Protein AF-0000000078365284 (afdb_homodimer)

Solvent-accessible surface area (backbone atoms only — not comparable to full-atom values): 19855 Å² total; per-residue (Å²): 126,60,61,65,52,44,49,55,61,63,49,75,57,48,72,65,50,47,47,49,48,48,49,31,49,44,43,32,51,70,56,26,43,70,64,48,44,48,49,52,36,49,50,49,53,48,47,54,50,46,39,55,47,46,12,53,48,28,39,50,46,22,50,53,50,48,50,49,51,51,54,39,71,77,40,61,48,40,66,67,68,87,66,50,53,67,58,41,48,52,63,38,30,70,84,35,63,58,17,66,74,58,48,44,61,63,52,48,50,48,48,72,74,42,56,67,85,45,48,56,47,67,42,42,40,27,43,48,51,28,66,42,73,54,57,80,43,61,73,39,69,31,57,45,50,50,55,65,47,78,72,90,64,65,52,70,65,52,49,49,46,47,50,48,46,50,49,46,47,54,46,45,55,52,44,56,62,54,57,61,60,61,70,78,106,123,60,60,66,52,44,49,55,60,63,50,74,55,48,73,65,50,46,47,51,49,45,48,31,47,44,44,33,51,69,59,26,42,69,64,47,44,47,48,53,36,49,51,49,54,48,46,54,52,46,39,57,47,47,13,52,48,28,39,50,46,22,49,51,52,48,51,48,50,53,54,38,70,77,40,62,48,40,64,67,66,85,69,50,54,67,58,40,47,51,62,40,31,70,84,36,62,55,17,65,75,59,46,43,61,62,52,49,52,49,47,72,74,42,56,69,86,45,47,55,47,67,42,41,41,27,43,48,52,28,68,42,73,54,57,79,44,61,72,40,70,32,57,46,51,50,53,66,46,78,73,88,66,66,50,69,64,52,48,49,47,47,51,49,46,50,49,46,48,55,46,44,52,51,45,54,62,54,56,62,59,62,70,76,106

Radius of gyration: 35.43 Å; Cα contacts (8 Å, |Δi|>4): 321; chains: 2; bounding box: 51×117×88 Å

Structure (mmCIF, N/CA/C/O backbone):
data_AF-0000000078365284-model_v1
#
loop_
_entity.id
_entity.type
_entity.pdbx_description
1 polymer 'Uncharacterized protein'
#
loop_
_atom_site.group_PDB
_atom_site.id
_atom_site.type_symbol
_atom_site.label_atom_id
_atom_site.label_alt_id
_atom_site.label_comp_id
_atom_site.label_asym_id
_atom_site.label_entity_id
_atom_site.label_seq_id
_atom_site.pdbx_PDB_ins_code
_atom_site.Cartn_x
_atom_site.Cartn_y
_atom_site.Cartn_z
_atom_site.occupancy
_atom_site.B_iso_or_equiv
_atom_site.auth_seq_id
_atom_site.auth_comp_id
_atom_site.auth_asym_id
_atom_site.auth_atom_id
_atom_site.pdbx_PDB_model_num
ATOM 1 N N . MET A 1 1 ? 11.484 55.594 8.445 1 35.5 1 MET A N 1
ATOM 2 C CA . MET A 1 1 ? 10.453 54.812 9.117 1 35.5 1 MET A CA 1
ATOM 3 C C . MET A 1 1 ? 9.062 55.219 8.641 1 35.5 1 MET A C 1
ATOM 5 O O . MET A 1 1 ? 8.086 54.531 8.938 1 35.5 1 MET A O 1
ATOM 9 N N . THR A 1 2 ? 8.945 56.312 8.102 1 47 2 THR A N 1
ATOM 10 C CA . THR A 1 2 ? 7.746 57.031 7.656 1 47 2 THR A CA 1
ATOM 11 C C . THR A 1 2 ? 7.262 56.469 6.32 1 47 2 THR A C 1
ATOM 13 O O . THR A 1 2 ? 6.059 56.344 6.098 1 47 2 THR A O 1
ATOM 16 N N . PRO A 1 3 ? 8.172 56.125 5.484 1 43.66 3 PRO A N 1
ATOM 17 C CA . PRO A 1 3 ? 7.676 55.781 4.152 1 43.66 3 PRO A CA 1
ATOM 18 C C . PRO A 1 3 ? 7.035 54.375 4.109 1 43.66 3 PRO A C 1
ATOM 20 O O . PRO A 1 3 ? 6.07 54.156 3.373 1 43.66 3 PRO A O 1
ATOM 23 N N . VAL A 1 4 ? 7.609 53.406 4.766 1 43.75 4 VAL A N 1
ATOM 24 C CA . VAL A 1 4 ? 6.941 52.094 4.734 1 43.75 4 VAL A CA 1
ATOM 25 C C . VAL A 1 4 ? 5.562 52.219 5.383 1 43.75 4 VAL A C 1
ATOM 27 O O . VAL A 1 4 ? 4.586 51.656 4.883 1 43.75 4 VAL A O 1
ATOM 30 N N . TRP A 1 5 ? 5.379 53 6.461 1 41.44 5 TRP A N 1
ATOM 31 C CA . TRP A 1 5 ? 4.066 53.281 7.039 1 41.44 5 TRP A CA 1
ATOM 32 C C . TRP A 1 5 ? 3.191 54.062 6.047 1 41.44 5 TRP A C 1
ATOM 34 O O . TRP A 1 5 ? 1.985 53.812 5.961 1 41.44 5 TRP A O 1
ATOM 44 N N . ASN A 1 6 ? 3.805 54.906 5.34 1 44.47 6 ASN A N 1
ATOM 45 C CA . ASN A 1 6 ? 3.051 55.625 4.316 1 44.47 6 ASN A CA 1
ATOM 46 C C . ASN A 1 6 ? 2.619 54.688 3.188 1 44.47 6 ASN A C 1
ATOM 48 O O . ASN A 1 6 ? 1.518 54.812 2.652 1 44.47 6 ASN A O 1
ATOM 52 N N . GLU A 1 7 ? 3.418 53.719 2.795 1 46 7 GLU A N 1
ATOM 53 C CA . GLU A 1 7 ? 3.029 52.781 1.743 1 46 7 GLU A CA 1
ATOM 54 C C . GLU A 1 7 ? 1.973 51.812 2.24 1 46 7 GLU A C 1
ATOM 56 O O . GLU A 1 7 ? 1.027 51.469 1.517 1 46 7 GLU A O 1
ATOM 61 N N . ILE A 1 8 ? 2.119 51.219 3.447 1 44.47 8 ILE A N 1
ATOM 62 C CA . ILE A 1 8 ? 1.051 50.438 4.047 1 44.47 8 ILE A CA 1
ATOM 63 C C . ILE A 1 8 ? -0.177 51.312 4.277 1 44.47 8 ILE A C 1
ATOM 65 O O . ILE A 1 8 ? -1.307 50.875 4.02 1 44.47 8 ILE A O 1
ATOM 69 N N . ALA A 1 9 ? 0.042 52.438 4.824 1 43.53 9 ALA A N 1
ATOM 70 C CA . ALA A 1 9 ? -1.041 53.406 4.957 1 43.53 9 ALA A CA 1
ATOM 71 C C . ALA A 1 9 ? -1.613 53.781 3.594 1 43.53 9 ALA A C 1
ATOM 73 O O . ALA A 1 9 ? -2.809 54.062 3.471 1 43.53 9 ALA A O 1
ATOM 74 N N . ARG A 1 10 ? -0.806 53.969 2.637 1 44.53 10 ARG A N 1
ATOM 75 C CA . ARG A 1 10 ? -1.346 54.281 1.322 1 44.53 10 ARG A CA 1
ATOM 76 C C . ARG A 1 10 ? -2.145 53.125 0.751 1 44.53 10 ARG A C 1
ATOM 78 O O . ARG A 1 10 ? -3.043 53.312 -0.069 1 44.53 10 ARG A O 1
ATOM 85 N N . HIS A 1 11 ? -1.594 51.875 0.807 1 46.56 11 HIS A N 1
ATOM 86 C CA . HIS A 1 11 ? -2.486 50.812 0.419 1 46.56 11 HIS A CA 1
ATOM 87 C C . HIS A 1 11 ? -3.582 50.594 1.459 1 46.56 11 HIS A C 1
ATOM 89 O O . HIS A 1 11 ? -3.312 50.594 2.662 1 46.56 11 HIS A O 1
ATOM 95 N N . ALA A 1 12 ? -4.715 51.312 1.383 1 43.56 12 ALA A N 1
ATOM 96 C CA . ALA A 1 12 ? -5.992 51.312 2.094 1 43.56 12 ALA A CA 1
ATOM 97 C C . ALA A 1 12 ? -6.262 49.938 2.73 1 43.56 12 ALA A C 1
ATOM 99 O O . ALA A 1 12 ? -6.984 49.125 2.164 1 43.56 12 ALA A O 1
ATOM 100 N N . LEU A 1 13 ? -5.301 49.375 3.363 1 46.53 13 LEU A N 1
ATOM 101 C CA . LEU A 1 13 ? -5.77 48.156 4.023 1 46.53 13 LEU A CA 1
ATOM 102 C C . LEU A 1 13 ? -6.844 48.5 5.055 1 46.53 13 LEU A C 1
ATOM 104 O O . LEU A 1 13 ? -6.754 49.5 5.758 1 46.53 13 LEU A O 1
ATOM 108 N N . THR A 1 14 ? -8 48 4.91 1 50.84 14 THR A N 1
ATOM 109 C CA . THR A 1 14 ? -9.055 48.156 5.914 1 50.84 14 THR A CA 1
ATOM 110 C C . THR A 1 14 ? -8.562 47.688 7.281 1 50.84 14 THR A C 1
ATOM 112 O O . THR A 1 14 ? -7.539 47 7.383 1 50.84 14 THR A O 1
ATOM 115 N N . LEU A 1 15 ? -9.016 48.25 8.336 1 47.09 15 LEU A N 1
ATOM 116 C CA . LEU A 1 15 ? -8.719 47.844 9.711 1 47.09 15 LEU A CA 1
ATOM 117 C C . LEU A 1 15 ? -8.617 46.344 9.844 1 47.09 15 LEU A C 1
ATOM 119 O O . LEU A 1 15 ? -7.742 45.844 10.547 1 47.09 15 LEU A O 1
ATOM 123 N N . GLN A 1 16 ? -9.5 45.719 9.086 1 51.78 16 GLN A N 1
ATOM 124 C CA . GLN A 1 16 ? -9.523 44.281 9.133 1 51.78 16 GLN A CA 1
ATOM 125 C C . GLN A 1 16 ? -8.281 43.688 8.477 1 51.78 16 GLN A C 1
ATOM 127 O O . GLN A 1 16 ? -7.691 42.719 8.984 1 51.78 16 GLN A O 1
ATOM 132 N N . GLN A 1 17 ? -7.914 44.312 7.438 1 53.19 17 GLN A N 1
ATOM 133 C CA . GLN A 1 17 ? -6.73 43.812 6.738 1 53.19 17 GLN A CA 1
ATOM 134 C C . GLN A 1 17 ? -5.465 44.094 7.543 1 53.19 17 GLN A C 1
ATOM 136 O O . GLN A 1 17 ? -4.559 43.25 7.586 1 53.19 17 GLN A O 1
ATOM 141 N N . SER A 1 18 ? -5.453 45.219 8.102 1 49.47 18 SER A N 1
ATOM 142 C CA . SER A 1 18 ? -4.32 45.562 8.961 1 49.47 18 SER A CA 1
ATOM 143 C C . SER A 1 18 ? -4.234 44.625 10.164 1 49.47 18 SER A C 1
ATOM 145 O O . SER A 1 18 ? -3.145 44.188 10.547 1 49.47 18 SER A O 1
ATOM 147 N N . ARG A 1 19 ? -5.395 44.344 10.742 1 48.22 19 ARG A N 1
ATOM 148 C CA . ARG A 1 19 ? -5.422 43.375 11.852 1 48.22 19 ARG A CA 1
ATOM 149 C C . ARG A 1 19 ? -4.945 42 11.414 1 48.22 19 ARG A C 1
ATOM 151 O O . ARG A 1 19 ? -4.195 41.344 12.133 1 48.22 19 ARG A O 1
ATOM 158 N N . ASN A 1 20 ? -5.414 41.625 10.352 1 53.88 20 ASN A N 1
ATOM 159 C CA . ASN A 1 20 ? -4.965 40.375 9.812 1 53.88 20 ASN A CA 1
ATOM 160 C C . ASN A 1 20 ? -3.465 40.375 9.531 1 53.88 20 ASN A C 1
ATOM 162 O O . ASN A 1 20 ? -2.773 39.375 9.789 1 53.88 20 ASN A O 1
ATOM 166 N N . LEU A 1 21 ? -3.006 41.406 8.961 1 51.88 21 LEU A N 1
ATOM 167 C CA . LEU A 1 21 ? -1.573 41.531 8.719 1 51.88 21 LEU A CA 1
ATOM 168 C C . LEU A 1 21 ? -0.797 41.562 10.031 1 51.88 21 LEU A C 1
ATOM 170 O O . LEU A 1 21 ? 0.233 40.875 10.148 1 51.88 21 LEU A O 1
ATOM 174 N N . LEU A 1 22 ? -1.354 42.312 10.992 1 51.59 22 LEU A N 1
ATOM 175 C CA . LEU A 1 22 ? -0.688 42.344 12.289 1 51.59 22 LEU A CA 1
ATOM 176 C C . LEU A 1 22 ? -0.736 40.969 12.953 1 51.59 22 LEU A C 1
ATOM 178 O O . LEU A 1 22 ? 0.249 40.531 13.547 1 51.59 22 LEU A O 1
ATOM 182 N N . GLU A 1 23 ? -1.866 40.375 12.906 1 49.62 23 GLU A N 1
ATOM 183 C CA . GLU A 1 23 ? -1.989 39.031 13.445 1 49.62 23 GLU A CA 1
ATOM 184 C C . GLU A 1 23 ? -1.024 38.062 12.75 1 49.62 23 GLU A C 1
ATOM 186 O O . GLU A 1 23 ? -0.392 37.25 13.406 1 49.62 23 GLU A O 1
ATOM 191 N N . GLN A 1 24 ? -0.898 38.25 11.484 1 53.22 24 GLN A N 1
ATOM 192 C CA . GLN A 1 24 ? 0.054 37.406 10.758 1 53.22 24 GLN A CA 1
ATOM 193 C C . GLN A 1 24 ? 1.489 37.719 11.156 1 53.22 24 GLN A C 1
ATOM 195 O O . GLN A 1 24 ? 2.322 36.844 11.289 1 53.22 24 GLN A O 1
ATOM 200 N N . LEU A 1 25 ? 1.716 38.969 11.273 1 50 25 LEU A N 1
ATOM 201 C CA . LEU A 1 25 ? 3.029 39.406 11.734 1 50 25 LEU A CA 1
ATOM 202 C C . LEU A 1 25 ? 3.301 38.906 13.156 1 50 25 LEU A C 1
ATOM 204 O O . LEU A 1 25 ? 4.41 38.469 13.461 1 50 25 LEU A O 1
ATOM 208 N N . PHE A 1 26 ? 2.295 39.094 14.102 1 46.5 26 PHE A N 1
ATOM 209 C CA . PHE A 1 26 ? 2.412 38.594 15.469 1 46.5 26 PHE A CA 1
ATOM 210 C C . PHE A 1 26 ? 2.605 37.094 15.484 1 46.5 26 PHE A C 1
ATOM 212 O O . PHE A 1 26 ? 3.432 36.562 16.234 1 46.5 26 PHE A O 1
ATOM 219 N N . PHE A 1 27 ? 1.771 36.469 14.852 1 47.53 27 PHE A N 1
ATOM 220 C CA . PHE A 1 27 ? 1.889 35.031 14.82 1 47.53 27 PHE A CA 1
ATOM 221 C C . PHE A 1 27 ? 3.215 34.594 14.195 1 47.53 27 PHE A C 1
ATOM 223 O O . PHE A 1 27 ? 3.855 33.656 14.664 1 47.53 27 PHE A O 1
ATOM 230 N N . ALA A 1 28 ? 3.562 35.312 13.156 1 49.38 28 ALA A N 1
ATOM 231 C CA . ALA A 1 28 ? 4.891 35.062 12.609 1 49.38 28 ALA A CA 1
ATOM 232 C C . ALA A 1 28 ? 5.977 35.375 13.625 1 49.38 28 ALA A C 1
ATOM 234 O O . ALA A 1 28 ? 6.988 34.656 13.711 1 49.38 28 ALA A O 1
ATOM 235 N N . GLY A 1 29 ? 5.824 36.469 14.297 1 47.66 29 GLY A N 1
ATOM 236 C CA . GLY A 1 29 ? 6.762 36.844 15.336 1 47.66 29 GLY A CA 1
ATOM 237 C C . GLY A 1 29 ? 6.699 35.969 16.562 1 47.66 29 GLY A C 1
ATO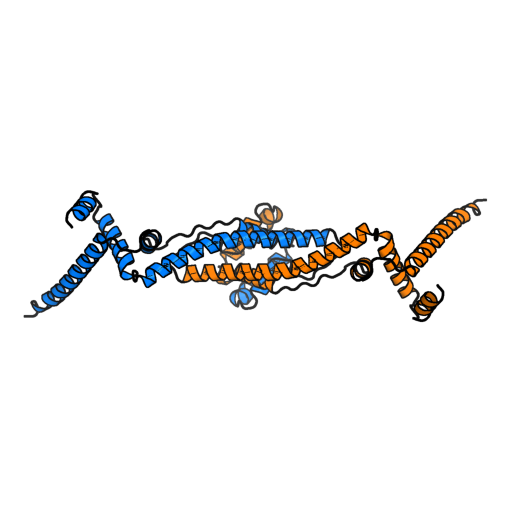M 238 O O . GLY A 1 29 ? 7.734 35.625 17.141 1 47.66 29 GLY A O 1
ATOM 239 N N . ALA A 1 30 ? 5.512 35.906 17.25 1 45.59 30 ALA A N 1
ATOM 240 C CA . ALA A 1 30 ? 5.379 35.125 18.484 1 45.59 30 ALA A CA 1
ATOM 241 C C . ALA A 1 30 ? 5.781 33.688 18.266 1 45.59 30 ALA A C 1
ATOM 243 O O . ALA A 1 30 ? 6.445 33.062 19.109 1 45.59 30 ALA A O 1
ATOM 244 N N . TYR A 1 31 ? 5.129 32.938 17.375 1 49.31 31 TYR A N 1
ATOM 245 C CA . TYR A 1 31 ? 5.582 31.594 17.047 1 49.31 31 TYR A CA 1
ATOM 246 C C . TYR A 1 31 ? 6.965 31.625 16.422 1 49.31 31 TYR A C 1
ATOM 248 O O . TYR A 1 31 ? 7.531 30.578 16.094 1 49.31 31 TYR A O 1
ATOM 256 N N . GLY A 1 32 ? 7.367 32.812 16.188 1 52.72 32 GLY A N 1
ATOM 257 C CA . GLY A 1 32 ? 8.461 33.312 15.367 1 52.72 32 GLY A CA 1
ATOM 258 C C . GLY A 1 32 ? 9.828 33 15.953 1 52.72 32 GLY A C 1
ATOM 259 O O . GLY A 1 32 ? 10.797 33.719 15.656 1 52.72 32 GLY A O 1
ATOM 260 N N . THR A 1 33 ? 9.719 32.25 17.172 1 59.47 33 THR A N 1
ATOM 261 C CA . THR A 1 33 ? 11.164 32.094 17.281 1 59.47 33 THR A CA 1
ATOM 262 C C . THR A 1 33 ? 11.75 31.484 16.016 1 59.47 33 THR A C 1
ATOM 264 O O . THR A 1 33 ? 11.031 30.844 15.242 1 59.47 33 THR A O 1
ATOM 267 N N . GLN A 1 34 ? 12.773 32.156 15.719 1 65.25 34 GLN A N 1
ATOM 268 C CA . GLN A 1 34 ? 13.516 31.688 14.547 1 65.25 34 GLN A CA 1
ATOM 269 C C . GLN A 1 34 ? 13.523 30.172 14.469 1 65.25 34 GLN A C 1
ATOM 271 O O . GLN A 1 34 ? 13.414 29.594 13.383 1 65.25 34 GLN A O 1
ATOM 276 N N . VAL A 1 35 ? 13.43 29.656 15.688 1 68.75 35 VAL A N 1
ATOM 277 C CA . VAL A 1 35 ? 13.523 28.203 15.742 1 68.75 35 VAL A CA 1
ATOM 278 C C . VAL A 1 35 ? 12.203 27.594 15.305 1 68.75 35 VAL A C 1
ATOM 280 O O . VAL A 1 35 ? 12.18 26.641 14.516 1 68.75 35 VAL A O 1
ATOM 283 N N . GLU A 1 36 ? 11.109 28.156 15.766 1 73.56 36 GLU A N 1
ATOM 284 C CA . GLU A 1 36 ? 9.797 27.609 15.43 1 73.56 36 GLU A CA 1
ATOM 285 C C . GLU A 1 36 ? 9.453 27.859 13.961 1 73.56 36 GLU A C 1
ATOM 287 O O . GLU A 1 36 ? 8.859 27 13.312 1 73.56 36 GLU A O 1
ATOM 292 N N . ASN A 1 37 ? 9.82 29 13.516 1 74.06 37 ASN A N 1
ATOM 293 C CA . ASN A 1 37 ? 9.594 29.312 12.109 1 74.06 37 ASN A CA 1
ATOM 294 C C . ASN A 1 37 ? 10.359 28.359 11.195 1 74.06 37 ASN A C 1
ATOM 296 O O . ASN A 1 37 ? 9.82 27.906 10.188 1 74.06 37 ASN A O 1
ATOM 300 N N . LYS A 1 38 ? 11.531 28.172 11.586 1 78.06 38 LYS A N 1
ATOM 301 C CA . LYS A 1 38 ? 12.344 27.25 10.797 1 78.06 38 LYS A CA 1
ATOM 302 C C . LYS A 1 38 ? 11.742 25.844 10.805 1 78.06 38 LYS A C 1
ATOM 304 O O . LYS A 1 38 ? 11.711 25.172 9.773 1 78.06 38 LYS A O 1
ATOM 309 N N . ARG A 1 39 ? 11.258 25.406 11.938 1 82.12 39 ARG A N 1
ATOM 310 C CA 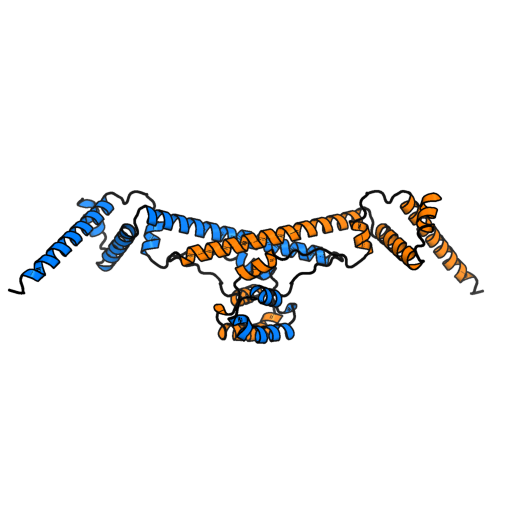. ARG A 1 39 ? 10.656 24.078 12.055 1 82.12 39 ARG A CA 1
ATOM 311 C C . ARG A 1 39 ? 9.422 23.969 11.172 1 82.12 39 ARG A C 1
ATOM 313 O O . ARG A 1 39 ? 9.219 22.953 10.5 1 82.12 39 ARG A O 1
ATOM 320 N N . LEU A 1 40 ? 8.656 24.984 11.25 1 80.62 40 LEU A N 1
ATOM 321 C CA . LEU A 1 40 ? 7.434 25 10.453 1 80.62 40 LEU A CA 1
ATOM 322 C C . LEU A 1 40 ? 7.758 24.938 8.961 1 80.62 40 LEU A C 1
ATOM 324 O O . LEU A 1 40 ? 7.117 24.203 8.211 1 80.62 40 LEU A O 1
ATOM 328 N N . LYS A 1 41 ? 8.695 25.641 8.547 1 80.69 41 LYS A N 1
ATOM 329 C CA . LYS A 1 41 ? 9.109 25.641 7.152 1 80.69 41 LYS A CA 1
ATOM 330 C C . LYS A 1 41 ? 9.695 24.297 6.75 1 80.69 41 LYS A C 1
ATOM 332 O O . LYS A 1 41 ? 9.406 23.781 5.66 1 80.69 41 LYS A O 1
ATOM 337 N N . ASP A 1 42 ? 10.453 23.781 7.625 1 85.44 42 ASP A N 1
ATOM 338 C CA . ASP A 1 42 ? 11.047 22.469 7.371 1 85.44 42 ASP A CA 1
ATOM 339 C C . ASP A 1 42 ? 9.969 21.391 7.258 1 85.44 42 ASP A C 1
ATOM 341 O O . ASP A 1 42 ? 10.039 20.516 6.387 1 85.44 42 ASP A O 1
ATOM 345 N N . ASP A 1 43 ? 9.07 21.438 8.141 1 87.62 43 ASP A N 1
ATOM 346 C CA . ASP A 1 43 ? 7.977 20.469 8.133 1 87.62 43 ASP A CA 1
ATOM 347 C C . ASP A 1 43 ? 7.156 20.578 6.848 1 87.62 43 ASP A C 1
ATOM 349 O O . ASP A 1 43 ? 6.734 19.562 6.285 1 87.62 43 ASP A O 1
ATOM 353 N N . TYR A 1 44 ? 6.973 21.719 6.48 1 84.25 44 TYR A N 1
ATOM 354 C CA . TYR A 1 44 ? 6.215 21.906 5.246 1 84.25 44 TYR A CA 1
ATOM 355 C C . TYR A 1 44 ? 6.98 21.344 4.051 1 84.25 44 TYR A C 1
ATOM 357 O O . TYR A 1 44 ? 6.398 20.688 3.18 1 84.25 44 TYR A O 1
ATOM 365 N N . ALA A 1 45 ? 8.172 21.719 4.008 1 82.5 45 ALA A N 1
ATOM 366 C CA . ALA A 1 45 ? 9.008 21.188 2.936 1 82.5 45 ALA A CA 1
ATOM 367 C C . ALA A 1 45 ? 9.016 19.656 2.947 1 82.5 45 ALA A C 1
ATOM 369 O O . ALA A 1 45 ? 8.914 19.016 1.894 1 82.5 45 ALA A O 1
ATOM 370 N N . LYS A 1 46 ? 9.133 19.125 4.078 1 88.88 46 LYS A N 1
ATOM 371 C CA . LYS A 1 46 ? 9.141 17.672 4.227 1 88.88 46 LYS A CA 1
ATOM 372 C C . LYS A 1 46 ? 7.801 17.078 3.795 1 88.88 46 LYS A C 1
ATOM 374 O O . LYS A 1 46 ? 7.766 16.016 3.154 1 88.88 46 LYS A O 1
ATOM 379 N N . LEU A 1 47 ? 6.777 17.703 4.164 1 88.25 47 LEU A N 1
ATOM 380 C CA . LEU A 1 47 ? 5.445 17.25 3.783 1 88.25 47 LEU A CA 1
ATOM 381 C C . LEU A 1 47 ? 5.297 17.203 2.266 1 88.25 47 LEU A C 1
ATOM 383 O O . LEU A 1 47 ? 4.758 16.25 1.72 1 88.25 47 LEU A O 1
ATOM 387 N N . SER A 1 48 ? 5.773 18.203 1.688 1 83.31 48 SER A N 1
ATOM 388 C CA . SER A 1 48 ? 5.73 18.25 0.231 1 83.31 48 SER A CA 1
ATOM 389 C C . SER A 1 48 ? 6.535 17.109 -0.386 1 83.31 48 SER A C 1
ATOM 391 O O . SER A 1 48 ? 6.066 16.453 -1.314 1 83.31 48 SER A O 1
ATOM 393 N N . HIS A 1 49 ? 7.641 16.922 0.114 1 86.69 49 HIS A N 1
ATOM 394 C CA . HIS A 1 49 ? 8.508 15.852 -0.361 1 86.69 49 HIS A CA 1
ATOM 395 C C . HIS A 1 49 ? 7.863 14.492 -0.13 1 86.69 49 HIS A C 1
ATOM 397 O O . HIS A 1 49 ? 7.918 13.617 -1.003 1 86.69 49 HIS A O 1
ATOM 403 N N . LEU A 1 50 ? 7.293 14.289 0.96 1 90.38 50 LEU A N 1
ATOM 404 C CA . LEU A 1 50 ? 6.641 13.031 1.291 1 90.38 50 LEU A CA 1
ATOM 405 C C . LEU A 1 50 ? 5.477 12.758 0.346 1 90.38 50 LEU A C 1
ATOM 407 O O . LEU A 1 50 ? 5.297 11.625 -0.118 1 90.38 50 LEU A O 1
ATOM 411 N N . ASN A 1 51 ? 4.766 13.766 0.105 1 86.25 51 ASN A N 1
ATOM 412 C CA . ASN A 1 51 ? 3.615 13.57 -0.772 1 86.25 51 ASN A CA 1
ATOM 413 C C . ASN A 1 51 ? 4.039 13.078 -2.152 1 86.25 51 ASN A C 1
ATOM 415 O O . ASN A 1 51 ? 3.445 12.141 -2.691 1 86.25 51 ASN A O 1
ATOM 419 N N . ALA A 1 52 ? 5.031 13.68 -2.635 1 85.88 52 ALA A N 1
ATOM 420 C CA . ALA A 1 52 ? 5.555 13.227 -3.922 1 85.88 52 ALA A CA 1
ATOM 421 C C . ALA A 1 52 ? 6.156 11.828 -3.816 1 85.88 52 ALA A C 1
ATOM 423 O O . ALA A 1 52 ? 5.961 10.992 -4.703 1 85.88 52 ALA A O 1
ATOM 424 N N . GLY A 1 53 ? 6.82 11.617 -2.838 1 91.88 53 GLY A N 1
ATOM 425 C CA . GLY A 1 53 ? 7.453 10.328 -2.617 1 91.88 53 GLY A CA 1
ATOM 426 C C . GLY A 1 53 ? 6.453 9.203 -2.402 1 91.88 53 GLY A C 1
ATOM 427 O O . GLY A 1 53 ? 6.656 8.086 -2.881 1 91.88 53 GLY A O 1
ATOM 428 N N . ILE A 1 54 ? 5.465 9.477 -1.703 1 94 54 ILE A N 1
ATOM 429 C CA . ILE A 1 54 ? 4.434 8.484 -1.414 1 94 54 ILE A CA 1
ATOM 430 C C . ILE A 1 54 ? 3.76 8.047 -2.713 1 94 54 ILE A C 1
ATOM 432 O O . ILE A 1 54 ? 3.574 6.852 -2.951 1 94 54 ILE A O 1
ATOM 436 N N . ALA A 1 55 ? 3.396 9.016 -3.492 1 91.94 55 ALA A N 1
ATOM 437 C CA . ALA A 1 55 ? 2.773 8.688 -4.773 1 91.94 55 ALA A CA 1
ATOM 438 C C . ALA A 1 55 ? 3.678 7.781 -5.605 1 91.94 55 ALA A C 1
ATOM 440 O O . ALA A 1 55 ? 3.227 6.77 -6.145 1 91.94 55 ALA A O 1
ATOM 441 N N . THR A 1 56 ? 4.879 8.125 -5.648 1 93.56 56 THR A N 1
ATOM 442 C CA . THR A 1 56 ? 5.855 7.375 -6.43 1 93.56 56 THR A CA 1
ATOM 443 C C . THR A 1 56 ? 6.027 5.965 -5.863 1 93.56 56 THR A C 1
ATOM 445 O O . THR A 1 56 ? 6.027 4.988 -6.613 1 93.56 56 THR A O 1
ATOM 448 N N . LYS A 1 57 ? 6.16 5.879 -4.578 1 95.81 57 LYS A N 1
ATOM 449 C CA . LYS A 1 57 ? 6.363 4.59 -3.928 1 95.81 57 LYS A CA 1
ATOM 450 C C . LYS A 1 57 ? 5.133 3.699 -4.07 1 95.81 57 LYS A C 1
ATOM 452 O O . LYS A 1 57 ? 5.254 2.482 -4.23 1 95.81 57 LYS A O 1
ATOM 457 N N . ALA A 1 58 ? 4.035 4.277 -3.951 1 96.38 58 ALA A N 1
ATOM 458 C CA . ALA A 1 58 ? 2.795 3.529 -4.129 1 96.38 58 ALA A CA 1
ATOM 459 C C . ALA A 1 58 ? 2.697 2.959 -5.539 1 96.38 58 ALA A C 1
ATOM 461 O O . ALA A 1 58 ? 2.312 1.801 -5.723 1 96.38 58 ALA A O 1
ATOM 462 N N . ALA A 1 59 ? 3.029 3.746 -6.488 1 95.38 59 ALA A N 1
ATOM 463 C CA . ALA A 1 59 ? 3.01 3.287 -7.875 1 95.38 59 ALA A CA 1
ATOM 464 C C . ALA A 1 59 ? 3.984 2.133 -8.086 1 95.38 59 ALA A C 1
ATOM 466 O O . ALA A 1 59 ? 3.664 1.16 -8.773 1 95.38 59 ALA A O 1
ATOM 467 N N . GLU A 1 60 ? 5.09 2.305 -7.535 1 96.69 60 GLU A N 1
ATOM 468 C CA . GLU A 1 60 ? 6.105 1.261 -7.648 1 96.69 60 GLU A CA 1
ATOM 469 C C . GLU A 1 60 ? 5.625 -0.044 -7.02 1 96.69 60 GLU A C 1
ATOM 471 O O . GLU A 1 60 ? 5.785 -1.117 -7.605 1 96.69 60 GLU A O 1
ATOM 476 N N . LEU A 1 61 ? 5.125 0.045 -5.867 1 97.06 61 LEU A N 1
ATOM 477 C CA . LEU A 1 61 ? 4.629 -1.146 -5.184 1 97.06 61 LEU A CA 1
ATOM 478 C C . LEU A 1 61 ? 3.506 -1.799 -5.98 1 97.06 61 LEU A C 1
ATOM 480 O O . LEU A 1 61 ? 3.463 -3.025 -6.113 1 97.06 61 LEU A O 1
ATOM 484 N N . ALA A 1 62 ? 2.611 -1 -6.492 1 96.38 62 ALA A N 1
ATOM 485 C CA . ALA A 1 62 ? 1.523 -1.522 -7.312 1 96.38 62 ALA A CA 1
ATOM 486 C C . ALA A 1 62 ? 2.064 -2.283 -8.523 1 96.38 62 ALA A C 1
ATOM 488 O O . ALA A 1 62 ? 1.562 -3.357 -8.859 1 96.38 62 ALA A O 1
ATOM 489 N N . ARG A 1 63 ? 3.033 -1.751 -9.125 1 96.19 63 ARG A N 1
ATOM 490 C CA . ARG A 1 63 ? 3.645 -2.393 -10.289 1 96.19 63 ARG A CA 1
ATOM 491 C C . ARG A 1 63 ? 4.285 -3.721 -9.906 1 96.19 63 ARG A C 1
ATOM 493 O O . ARG A 1 63 ? 4.172 -4.707 -10.641 1 96.19 63 ARG A O 1
ATOM 500 N N . MET A 1 64 ? 4.945 -3.729 -8.805 1 95.69 64 MET A N 1
ATOM 501 C CA . MET A 1 64 ? 5.586 -4.953 -8.336 1 95.69 64 MET A CA 1
ATOM 502 C C . MET A 1 64 ? 4.555 -6.039 -8.062 1 95.69 64 MET A C 1
ATOM 504 O O . MET A 1 64 ? 4.758 -7.199 -8.414 1 95.69 64 MET A O 1
ATOM 508 N N . LEU A 1 65 ? 3.521 -5.672 -7.457 1 94.44 65 LEU A N 1
ATOM 509 C CA . LEU A 1 65 ? 2.447 -6.617 -7.18 1 94.44 65 LEU A CA 1
ATOM 510 C C . LEU A 1 65 ? 1.844 -7.152 -8.469 1 94.44 65 LEU A C 1
ATOM 512 O O . LEU A 1 65 ? 1.532 -8.344 -8.57 1 94.44 65 LEU A O 1
ATOM 516 N N . THR A 1 66 ? 1.679 -6.281 -9.414 1 93.94 66 THR A N 1
ATOM 517 C CA . THR A 1 66 ? 1.146 -6.68 -10.711 1 93.94 66 THR A CA 1
ATOM 518 C C . THR A 1 66 ? 2.09 -7.656 -11.406 1 93.94 66 THR A C 1
ATOM 520 O O . THR A 1 66 ? 1.647 -8.656 -11.969 1 93.94 66 THR A O 1
ATOM 523 N N . GLU A 1 67 ? 3.297 -7.324 -11.375 1 94.19 67 GLU A N 1
ATOM 524 C CA . GLU A 1 67 ? 4.297 -8.203 -11.969 1 94.19 67 GLU A CA 1
ATOM 525 C C . GLU A 1 67 ? 4.281 -9.586 -11.312 1 94.19 67 GLU A C 1
ATOM 527 O O . GLU A 1 67 ? 4.375 -10.602 -12 1 94.19 67 GLU A O 1
ATOM 532 N N . ARG A 1 68 ? 4.184 -9.578 -10.055 1 91.81 68 ARG A N 1
ATOM 533 C CA . ARG A 1 68 ? 4.098 -10.852 -9.344 1 91.81 68 ARG A CA 1
ATOM 534 C C . ARG A 1 68 ? 2.896 -11.664 -9.805 1 91.81 68 ARG A C 1
ATOM 536 O O . ARG A 1 68 ? 3.01 -12.867 -10.047 1 91.81 68 ARG A O 1
ATOM 543 N N . GLU A 1 69 ? 1.818 -11 -9.867 1 89.62 69 GLU A N 1
ATOM 544 C CA . GLU A 1 69 ? 0.607 -11.68 -10.32 1 89.62 69 GLU A CA 1
ATOM 545 C C . GLU A 1 69 ? 0.78 -12.234 -11.734 1 89.62 69 GLU A C 1
ATOM 547 O O . GLU A 1 69 ? 0.312 -13.336 -12.031 1 89.62 69 GLU A O 1
ATOM 552 N N . ASP A 1 70 ? 1.404 -11.5 -12.586 1 91.12 70 ASP A N 1
ATOM 553 C CA . ASP A 1 70 ? 1.65 -11.93 -13.953 1 91.12 70 ASP A CA 1
ATOM 554 C C . ASP A 1 70 ? 2.498 -13.203 -13.984 1 91.12 70 ASP A C 1
ATOM 556 O O . ASP A 1 70 ? 2.211 -14.125 -14.75 1 91.12 70 ASP A O 1
ATOM 560 N N . ILE A 1 71 ? 3.51 -13.242 -13.188 1 89.25 71 ILE A N 1
ATOM 561 C CA . ILE A 1 71 ? 4.395 -14.398 -13.109 1 89.25 71 ILE A CA 1
ATOM 562 C C . ILE A 1 71 ? 3.621 -15.609 -12.594 1 89.25 71 ILE A C 1
ATOM 564 O O . ILE A 1 71 ? 3.777 -16.719 -13.109 1 89.25 71 ILE A O 1
ATOM 568 N N . LEU A 1 72 ? 2.789 -15.383 -11.641 1 86.19 72 LEU A N 1
ATOM 569 C CA . LEU A 1 72 ? 1.995 -16.469 -11.078 1 86.19 72 LEU A CA 1
ATOM 570 C C . LEU A 1 72 ? 0.988 -17 -12.094 1 86.19 72 LEU A C 1
ATOM 572 O O . LEU A 1 72 ? 0.734 -18.203 -12.156 1 86.19 72 LEU A O 1
ATOM 576 N N . ASN A 1 73 ? 0.466 -16.109 -12.859 1 85.75 73 ASN A N 1
ATOM 577 C CA . ASN A 1 73 ? -0.563 -16.484 -13.828 1 85.75 73 ASN A CA 1
ATOM 578 C C . ASN A 1 73 ? 0.024 -17.25 -15.008 1 85.75 73 ASN A C 1
ATOM 580 O O . ASN A 1 73 ? -0.663 -18.062 -15.633 1 85.75 73 ASN A O 1
ATOM 584 N N . ARG A 1 74 ? 1.271 -16.984 -15.266 1 84.94 74 ARG A N 1
ATOM 585 C CA . ARG A 1 74 ? 1.833 -17.625 -16.453 1 84.94 74 ARG A CA 1
ATOM 586 C C . ARG A 1 74 ? 2.588 -18.891 -16.078 1 84.94 74 ARG A C 1
ATOM 588 O O . ARG A 1 74 ? 3.104 -19.594 -16.969 1 84.94 74 ARG A O 1
ATOM 595 N N . ASN A 1 75 ? 2.684 -19.109 -14.82 1 79.31 75 ASN A N 1
ATOM 596 C CA . ASN A 1 75 ? 3.352 -20.312 -14.336 1 79.31 75 ASN A CA 1
ATOM 597 C C . ASN A 1 75 ? 2.475 -21.078 -13.352 1 79.31 75 ASN A C 1
ATOM 599 O O . ASN A 1 75 ? 1.405 -20.609 -12.961 1 79.31 75 ASN A O 1
ATOM 603 N N . ALA A 1 76 ? 2.918 -22.281 -13.117 1 78.38 76 ALA A N 1
ATOM 604 C CA . ALA A 1 76 ? 2.217 -23.094 -12.133 1 78.38 76 ALA A CA 1
ATOM 605 C C . ALA A 1 76 ? 2.854 -22.938 -10.75 1 78.38 76 ALA A C 1
ATOM 607 O O . ALA A 1 76 ? 3.113 -23.938 -10.07 1 78.38 76 ALA A O 1
ATOM 608 N N . PHE A 1 77 ? 3.172 -21.641 -10.398 1 79.12 77 PHE A N 1
ATOM 609 C CA . PHE A 1 77 ? 3.68 -21.312 -9.07 1 79.12 77 PHE A CA 1
ATOM 610 C C . PHE A 1 77 ? 2.537 -20.984 -8.117 1 79.12 77 PHE A C 1
ATOM 612 O O . PHE A 1 77 ? 1.437 -20.641 -8.555 1 79.12 77 PHE A O 1
ATOM 619 N N . CYS A 1 78 ? 2.781 -21.281 -6.883 1 76.44 78 CYS A N 1
ATOM 620 C CA . CYS A 1 78 ? 1.829 -20.828 -5.871 1 76.44 78 CYS A CA 1
ATOM 621 C C . CYS A 1 78 ? 2.535 -20.078 -4.75 1 76.44 78 CYS A C 1
ATOM 623 O O . CYS A 1 78 ? 3.709 -20.328 -4.469 1 76.44 78 CYS A O 1
ATOM 625 N N . ILE A 1 79 ? 1.818 -19.047 -4.367 1 79.62 79 ILE A N 1
ATOM 626 C CA . ILE A 1 79 ? 2.305 -18.297 -3.215 1 79.62 79 ILE A CA 1
ATOM 627 C C . ILE A 1 79 ? 1.206 -18.203 -2.158 1 79.62 79 ILE A C 1
ATOM 629 O O . ILE A 1 79 ? 0.04 -17.969 -2.482 1 79.62 79 ILE A O 1
ATOM 633 N N . GLU A 1 80 ? 1.587 -18.594 -1.017 1 78.56 80 GLU A N 1
ATOM 634 C CA . GLU A 1 80 ? 0.654 -18.391 0.088 1 78.56 80 GLU A CA 1
ATOM 635 C C . GLU A 1 80 ? 0.733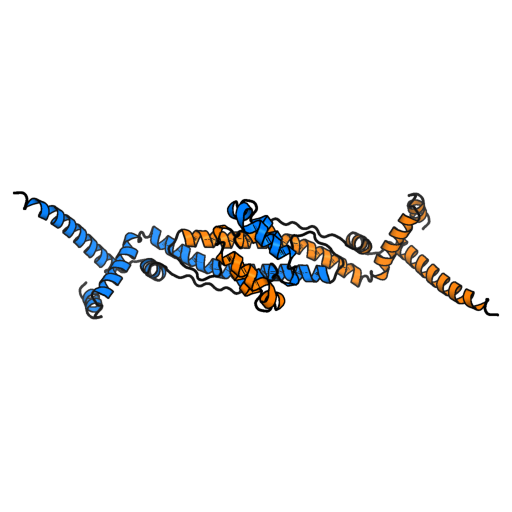 -16.969 0.625 1 78.56 80 GLU A C 1
ATOM 637 O O . GLU A 1 80 ? 1.768 -16.547 1.153 1 78.56 80 GLU A O 1
ATOM 642 N N . ARG A 1 81 ? -0.297 -16.281 0.331 1 76.75 81 ARG A N 1
ATOM 643 C CA . ARG A 1 81 ? -0.37 -14.898 0.795 1 76.75 81 ARG A CA 1
ATOM 644 C C . ARG A 1 81 ? -1.816 -14.469 1.003 1 76.75 81 ARG A C 1
ATOM 646 O O . ARG A 1 81 ? -2.74 -15.094 0.479 1 76.75 81 ARG A O 1
ATOM 653 N N . THR A 1 82 ? -1.915 -13.492 1.793 1 75.69 82 THR A N 1
ATOM 654 C CA . THR A 1 82 ? -3.236 -12.891 1.924 1 75.69 82 THR A CA 1
ATOM 655 C C . THR A 1 82 ? -3.592 -12.086 0.677 1 75.69 82 THR A C 1
ATOM 657 O O . THR A 1 82 ? -2.881 -11.148 0.317 1 75.69 82 THR A O 1
ATOM 660 N N . THR A 1 83 ? -4.625 -12.508 0 1 79.06 83 THR A N 1
ATOM 661 C CA . THR A 1 83 ? -4.906 -11.836 -1.265 1 79.06 83 THR A CA 1
ATOM 662 C C . THR A 1 83 ? -6.191 -11.023 -1.17 1 79.06 83 THR A C 1
ATOM 664 O O . THR A 1 83 ? -6.297 -9.945 -1.763 1 79.06 83 THR A O 1
ATOM 667 N N . HIS A 1 84 ? -7.008 -11.602 -0.317 1 90.44 84 HIS A N 1
ATOM 668 C CA . HIS A 1 84 ? -8.273 -10.883 -0.245 1 90.44 84 HIS A CA 1
ATOM 669 C C . HIS A 1 84 ? -8.164 -9.664 0.659 1 90.44 84 HIS A C 1
ATOM 671 O O . HIS A 1 84 ? -7.645 -9.75 1.772 1 90.44 84 HIS A O 1
ATOM 677 N N . LEU A 1 85 ? -8.781 -8.602 0.216 1 94.94 85 LEU A N 1
ATOM 678 C CA . LEU A 1 85 ? -8.648 -7.324 0.906 1 94.94 85 LEU A CA 1
ATOM 679 C C . LEU A 1 85 ? -9.219 -7.406 2.318 1 94.94 85 LEU A C 1
ATOM 681 O O . LEU A 1 85 ? -8.625 -6.883 3.264 1 94.94 85 LEU A O 1
ATOM 685 N N . VAL A 1 86 ? -10.344 -8.047 2.496 1 96.38 86 VAL A N 1
ATOM 686 C CA . VAL A 1 86 ? -10.984 -8.133 3.805 1 96.38 86 VAL A CA 1
ATOM 687 C C . VAL A 1 86 ? -10.102 -8.93 4.758 1 96.38 86 VAL A C 1
ATOM 689 O O . VAL A 1 86 ? -10.055 -8.648 5.957 1 96.38 86 VAL A O 1
ATOM 692 N N . ASP A 1 87 ? -9.414 -9.961 4.23 1 94.44 87 ASP A N 1
ATOM 693 C CA . ASP A 1 87 ? -8.469 -10.703 5.059 1 94.44 87 ASP A CA 1
ATOM 694 C C . ASP A 1 87 ? -7.309 -9.812 5.496 1 94.44 87 ASP A C 1
ATOM 696 O O . ASP A 1 87 ? -6.824 -9.922 6.625 1 94.44 87 ASP A O 1
ATOM 700 N N . LEU A 1 88 ? -6.871 -9.016 4.621 1 95 88 LEU A N 1
ATOM 701 C CA . LEU A 1 88 ? -5.84 -8.047 4.973 1 95 88 LEU A CA 1
ATOM 702 C C . LEU A 1 88 ? -6.328 -7.098 6.059 1 95 88 LEU A C 1
ATOM 704 O O . LEU A 1 88 ? -5.594 -6.797 7.004 1 95 88 LEU A O 1
ATOM 708 N N . ILE A 1 89 ? -7.543 -6.637 5.887 1 97.19 89 ILE A N 1
ATOM 709 C CA . ILE A 1 89 ? -8.164 -5.746 6.859 1 97.19 89 ILE A CA 1
ATOM 710 C C . ILE A 1 89 ? -8.234 -6.438 8.219 1 97.19 89 ILE A C 1
ATOM 712 O O . ILE A 1 89 ? -7.906 -5.844 9.242 1 97.19 89 ILE A O 1
ATOM 716 N N . ASP A 1 90 ? -8.648 -7.66 8.18 1 96.56 90 ASP A N 1
ATOM 717 C CA . ASP A 1 90 ? -8.773 -8.43 9.414 1 96.56 90 ASP A CA 1
ATOM 718 C C . ASP A 1 90 ? -7.422 -8.555 10.117 1 96.56 90 ASP A C 1
ATOM 720 O O . ASP A 1 90 ? -7.324 -8.328 11.32 1 96.56 90 ASP A O 1
ATOM 724 N N . THR A 1 91 ? -6.449 -8.922 9.367 1 94.94 91 THR A N 1
ATOM 725 C CA . THR A 1 91 ? -5.113 -9.07 9.93 1 94.94 91 THR A CA 1
ATOM 726 C C . THR A 1 91 ? -4.59 -7.73 10.438 1 94.94 91 THR A C 1
ATOM 728 O O . THR A 1 91 ? -4.012 -7.652 11.523 1 94.94 91 THR A O 1
ATOM 731 N N . ALA A 1 92 ? -4.816 -6.676 9.711 1 96.25 92 ALA A N 1
ATOM 732 C CA . ALA A 1 92 ? -4.344 -5.34 10.07 1 96.25 92 ALA A CA 1
ATOM 733 C C . ALA A 1 92 ? -5.055 -4.824 11.32 1 96.25 92 ALA A C 1
ATOM 735 O O . ALA A 1 92 ? -4.52 -3.973 12.039 1 96.25 92 ALA A O 1
ATOM 736 N N . SER A 1 93 ? -6.258 -5.332 11.57 1 96.94 93 SER A N 1
ATOM 737 C CA . SER A 1 93 ? -7.082 -4.852 12.68 1 96.94 93 SER A CA 1
ATOM 738 C C . SER A 1 93 ? -6.93 -5.742 13.906 1 96.94 93 SER A C 1
ATOM 740 O O . SER A 1 93 ? -7.77 -5.707 14.812 1 96.94 93 SER A O 1
ATOM 742 N N . GLY A 1 94 ? -5.969 -6.512 13.945 1 93.38 94 GLY A N 1
ATOM 743 C CA . GLY A 1 94 ? -5.766 -7.496 15 1 93.38 94 GLY A CA 1
ATOM 744 C C . GLY A 1 94 ? -5.84 -6.898 16.391 1 93.38 94 GLY A C 1
ATOM 745 O O . GLY A 1 94 ? -6.375 -7.523 17.312 1 93.38 94 GLY A O 1
ATOM 746 N N . GLN A 1 95 ? -5.406 -5.715 16.547 1 93.62 95 GLN A N 1
ATOM 747 C CA . GLN A 1 95 ? -5.363 -5.09 17.859 1 93.62 95 GLN A CA 1
ATOM 748 C C . GLN A 1 95 ? -6.449 -4.027 18 1 93.62 95 GLN A C 1
ATOM 750 O O . GLN A 1 95 ? -6.465 -3.273 18.969 1 93.62 95 GLN A O 1
ATOM 755 N N . ASN A 1 96 ? -7.246 -3.932 17.016 1 96.12 96 ASN A N 1
ATOM 756 C CA . ASN A 1 96 ? -8.312 -2.938 17.031 1 96.12 96 ASN A CA 1
ATOM 757 C C . ASN A 1 96 ? -9.57 -3.48 17.703 1 96.12 96 ASN A C 1
ATOM 759 O O . ASN A 1 96 ? -10.367 -4.176 17.062 1 96.12 96 ASN A O 1
ATOM 763 N N . GLY A 1 97 ? -9.781 -3.133 18.875 1 96.25 97 GLY A N 1
ATOM 764 C CA . GLY A 1 97 ? -10.906 -3.621 19.641 1 96.25 97 GLY A CA 1
ATOM 765 C C . GLY A 1 97 ? -12.25 -3.236 19.062 1 96.25 97 GLY A C 1
ATOM 766 O O . GLY A 1 97 ? -13.195 -4.031 19.078 1 96.25 97 GLY A O 1
ATOM 767 N N . HIS A 1 98 ? -12.398 -1.983 18.547 1 97.56 98 HIS A N 1
ATOM 768 C CA . HIS A 1 98 ? -13.625 -1.534 17.906 1 97.56 98 HIS A CA 1
ATOM 769 C C . HIS A 1 98 ? -13.969 -2.391 16.688 1 97.56 98 HIS A C 1
ATOM 771 O O . HIS A 1 98 ? -15.125 -2.748 16.484 1 97.56 98 HIS A O 1
ATOM 777 N N . TYR A 1 99 ? -12.984 -2.756 16.016 1 98.06 99 TYR A N 1
ATOM 778 C CA . TYR A 1 99 ? -13.164 -3.619 14.852 1 98.06 99 TYR A CA 1
ATOM 779 C C . TYR A 1 99 ? -13.703 -4.984 15.266 1 98.06 99 TYR A C 1
ATOM 781 O O . TYR A 1 99 ? -14.719 -5.445 14.734 1 98.06 99 TYR A O 1
ATOM 789 N N . HIS A 1 100 ? -13.117 -5.578 16.219 1 97.19 100 HIS A N 1
ATOM 790 C CA . HIS A 1 100 ? -13.453 -6.941 16.625 1 97.19 100 HIS A CA 1
ATOM 791 C C . HIS A 1 100 ? -14.852 -7.012 17.219 1 97.19 100 HIS A C 1
ATOM 793 O O . HIS A 1 100 ? -15.578 -7.984 17 1 97.19 100 HIS A O 1
ATOM 799 N N . SER A 1 101 ? -15.125 -5.977 17.859 1 97.19 101 SER A N 1
ATOM 800 C CA . SER A 1 101 ? -16.375 -6.012 18.594 1 97.19 101 SER A CA 1
ATOM 801 C C . SER A 1 101 ? -17.562 -5.664 17.703 1 97.19 101 SER A C 1
ATOM 803 O O . SER A 1 101 ? -18.688 -6.121 17.938 1 97.19 101 SER A O 1
ATOM 805 N N . TYR A 1 102 ? -17.281 -4.875 16.609 1 97.56 102 TYR A N 1
ATOM 806 C CA . TYR A 1 102 ? -18.438 -4.305 15.945 1 97.56 102 TYR A CA 1
ATOM 807 C C . TYR A 1 102 ? -18.359 -4.535 14.438 1 97.56 102 TYR A C 1
ATOM 809 O O . TYR A 1 102 ? -19.312 -5.035 13.836 1 97.56 102 TYR A O 1
ATOM 817 N N . LEU A 1 103 ? -17.312 -4.246 13.82 1 97.94 103 LEU A N 1
ATOM 818 C CA . LEU A 1 103 ? -17.234 -4.184 12.367 1 97.94 103 LEU A CA 1
ATOM 819 C C . LEU A 1 103 ? -16.875 -5.547 11.789 1 97.94 103 LEU A C 1
ATOM 821 O O . LEU A 1 103 ? -17.312 -5.891 10.688 1 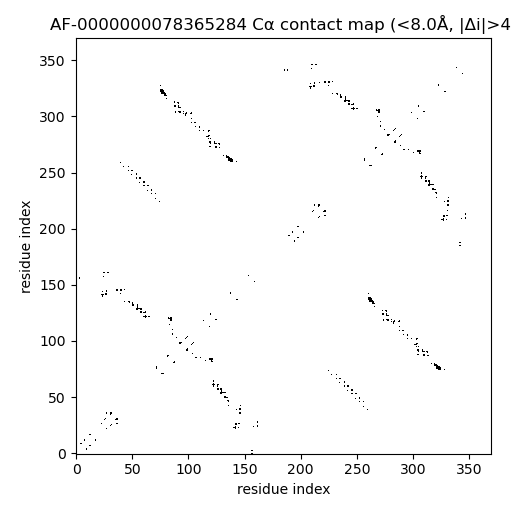97.94 103 LEU A O 1
ATOM 825 N N . ARG A 1 104 ? -16.172 -6.34 12.453 1 97.75 104 ARG A N 1
ATOM 826 C CA . ARG A 1 104 ? -15.594 -7.566 11.914 1 97.75 104 ARG A CA 1
ATOM 827 C C . ARG A 1 104 ? -16.672 -8.484 11.359 1 97.75 104 ARG A C 1
ATOM 829 O O . ARG A 1 104 ? -16.578 -8.953 10.219 1 97.75 104 ARG A O 1
ATOM 836 N N . LYS A 1 105 ? -17.656 -8.773 12.133 1 97.5 105 LYS A N 1
ATOM 837 C CA . LYS A 1 105 ? -18.688 -9.734 11.742 1 97.5 105 LYS A CA 1
ATOM 838 C C . LYS A 1 105 ? -19.453 -9.25 10.516 1 97.5 105 LYS A C 1
ATOM 840 O O . LYS A 1 105 ? -19.562 -9.977 9.523 1 97.5 105 LYS A O 1
ATOM 845 N N . PRO A 1 106 ? -19.938 -7.996 10.562 1 97.88 106 PRO A N 1
ATOM 846 C CA . PRO A 1 106 ? -20.656 -7.566 9.359 1 97.88 106 PRO A CA 1
ATOM 847 C C . PRO A 1 106 ? -19.75 -7.504 8.125 1 97.88 106 PRO A C 1
ATOM 849 O O . PRO A 1 106 ? -20.203 -7.766 7.012 1 97.88 106 PRO A O 1
ATOM 852 N N . LEU A 1 107 ? -18.531 -7.137 8.266 1 97.56 107 LEU A N 1
ATOM 853 C CA . LEU A 1 107 ? -17.609 -7.086 7.133 1 97.56 107 LEU A CA 1
ATOM 854 C C . LEU A 1 107 ? -17.312 -8.492 6.613 1 97.56 107 LEU A C 1
ATOM 856 O O . LEU A 1 107 ? -17.234 -8.703 5.398 1 97.56 107 LEU A O 1
ATOM 860 N N . ASP A 1 108 ? -17.141 -9.398 7.512 1 96.75 108 ASP A N 1
ATOM 861 C CA . ASP A 1 108 ? -16.922 -10.789 7.121 1 96.75 108 ASP A CA 1
ATOM 862 C C . ASP A 1 108 ? -18.141 -11.359 6.395 1 96.75 108 ASP A C 1
ATOM 864 O O . ASP A 1 108 ? -18 -12.188 5.496 1 96.75 108 ASP A O 1
ATOM 868 N N . ALA A 1 109 ? -19.266 -10.984 6.824 1 97.38 109 ALA A N 1
ATOM 869 C CA . ALA A 1 109 ? -20.469 -11.406 6.137 1 97.38 109 ALA A CA 1
ATOM 870 C C . ALA A 1 109 ? -20.469 -10.945 4.684 1 97.38 109 ALA A C 1
ATOM 872 O O . ALA A 1 109 ? -20.875 -11.688 3.783 1 97.38 109 ALA A O 1
ATOM 873 N N . LEU A 1 110 ? -20.031 -9.719 4.43 1 97.06 110 LEU A N 1
ATOM 874 C CA . LEU A 1 110 ? -19.922 -9.219 3.066 1 97.06 110 LEU A CA 1
ATOM 875 C C . LEU A 1 110 ? -18.891 -10.016 2.271 1 97.06 110 LEU A C 1
ATOM 877 O O . LEU A 1 110 ? -19.109 -10.312 1.093 1 97.06 110 LEU A O 1
ATOM 881 N N . ARG A 1 111 ? -17.828 -10.305 2.902 1 95.62 111 ARG A N 1
ATOM 882 C CA . ARG A 1 111 ? -16.781 -11.094 2.258 1 95.62 111 ARG A CA 1
ATOM 883 C C . ARG A 1 111 ? -17.312 -12.461 1.83 1 95.62 111 ARG A C 1
ATOM 885 O O . ARG A 1 111 ? -16.984 -12.953 0.751 1 95.62 111 ARG A O 1
ATOM 892 N N . CYS A 1 112 ? -18.047 -13.055 2.705 1 95.81 112 CYS A N 1
ATOM 893 C CA . CYS A 1 112 ? -18.609 -14.375 2.434 1 95.81 112 CYS A CA 1
ATOM 894 C C . CYS A 1 112 ? -19.641 -14.305 1.308 1 95.81 112 CYS A C 1
ATOM 896 O O . CYS A 1 112 ? -19.75 -15.242 0.512 1 95.81 112 CYS A O 1
ATOM 898 N N . GLN A 1 113 ? -20.328 -13.297 1.255 1 95.81 113 GLN A N 1
ATOM 899 C CA . GLN A 1 113 ? -21.375 -13.125 0.25 1 95.81 113 GLN A CA 1
ATOM 900 C C . GLN A 1 113 ? -20.781 -12.742 -1.103 1 95.81 113 GLN A C 1
ATOM 902 O O . GLN A 1 113 ? -21.297 -13.141 -2.148 1 95.81 113 GLN A O 1
ATOM 907 N N . TYR A 1 114 ? -19.703 -11.883 -1.063 1 96.31 114 TYR A N 1
ATOM 908 C CA . TYR A 1 114 ? -19.094 -11.375 -2.281 1 96.31 114 TYR A CA 1
ATOM 909 C C . TYR A 1 114 ? -17.625 -11.789 -2.371 1 96.31 114 TYR A C 1
ATOM 911 O O . TYR A 1 114 ? -16.781 -11.297 -1.621 1 96.31 114 TYR A O 1
ATOM 919 N N . ASP A 1 115 ? -17.344 -12.539 -3.352 1 92.75 115 ASP A N 1
ATOM 920 C CA . ASP A 1 115 ? -15.992 -13.062 -3.477 1 92.75 115 ASP A CA 1
ATOM 921 C C . ASP A 1 115 ? -15.039 -12 -4.031 1 92.75 115 ASP A C 1
ATOM 923 O O . ASP A 1 115 ? -15.383 -10.82 -4.082 1 92.75 115 ASP A O 1
ATOM 927 N N . GLY A 1 116 ? -13.891 -12.359 -4.441 1 92.69 116 GLY A N 1
ATOM 928 C CA . GLY A 1 116 ? -12.789 -11.469 -4.766 1 92.69 116 GLY A CA 1
ATOM 929 C C . GLY A 1 116 ? -13.078 -10.57 -5.953 1 92.69 116 GLY A C 1
ATOM 930 O O . GLY A 1 116 ? -12.531 -9.469 -6.051 1 92.69 116 GLY A O 1
ATOM 931 N N . LYS A 1 117 ? -13.922 -11.047 -6.863 1 93.25 117 LYS A N 1
ATOM 932 C CA . LYS A 1 117 ? -14.141 -10.273 -8.086 1 93.25 117 LYS A CA 1
ATOM 933 C C . LYS A 1 117 ? -14.898 -8.984 -7.785 1 93.25 117 LYS A C 1
ATOM 935 O O . LYS A 1 117 ? -14.93 -8.07 -8.609 1 93.25 117 LYS A O 1
ATOM 940 N N . TYR A 1 118 ? -15.555 -8.883 -6.621 1 96.44 118 TYR A N 1
ATOM 941 C CA . TYR A 1 118 ? -16.344 -7.711 -6.242 1 96.44 118 TYR A CA 1
ATOM 942 C C . TYR A 1 118 ? -15.477 -6.68 -5.527 1 96.44 118 TYR A C 1
ATOM 944 O O . TYR A 1 118 ? -15.906 -5.543 -5.32 1 96.44 118 TYR A O 1
ATOM 952 N N . TRP A 1 119 ? -14.328 -7.09 -5.078 1 96.62 119 TRP A N 1
ATOM 953 C CA . TRP A 1 119 ? -13.43 -6.25 -4.293 1 96.62 119 TRP A CA 1
ATOM 954 C C . TRP A 1 119 ? -12.227 -5.816 -5.125 1 96.62 119 TRP A C 1
ATOM 956 O O . TRP A 1 119 ? -11.789 -6.543 -6.016 1 96.62 119 TRP A O 1
ATOM 966 N N . PRO A 1 120 ? -11.727 -4.633 -4.832 1 96.38 120 PRO A N 1
ATOM 967 C CA . PRO A 1 120 ? -10.461 -4.289 -5.48 1 96.38 120 PRO A CA 1
ATOM 968 C C . PRO A 1 120 ? -9.266 -5.027 -4.875 1 96.38 120 PRO A C 1
ATOM 970 O O . PRO A 1 120 ? -9.344 -5.516 -3.746 1 96.38 120 PRO A O 1
ATOM 973 N N . SER A 1 121 ? -8.258 -5.125 -5.664 1 94.25 121 SER A N 1
ATOM 974 C CA . SER A 1 121 ? -7 -5.664 -5.168 1 94.25 121 SER A CA 1
ATOM 975 C C . SER A 1 121 ? -6.184 -4.594 -4.449 1 94.25 121 SER A C 1
ATOM 977 O O . SER A 1 121 ? -6.488 -3.402 -4.551 1 94.25 121 SER A O 1
ATOM 979 N N . LEU A 1 122 ? -5.223 -5.062 -3.689 1 94.69 122 LEU A N 1
ATOM 980 C CA . LEU A 1 122 ? -4.32 -4.117 -3.043 1 94.69 122 LEU A CA 1
ATOM 981 C C . LEU A 1 122 ? -3.613 -3.248 -4.078 1 94.69 122 LEU A C 1
ATOM 983 O O . LEU A 1 122 ? -3.395 -2.057 -3.846 1 94.69 122 LEU A O 1
ATOM 987 N N . GLN A 1 123 ? -3.301 -3.83 -5.207 1 94.88 123 GLN A N 1
ATOM 988 C CA . GLN A 1 123 ? -2.678 -3.092 -6.297 1 94.88 123 GLN A CA 1
ATOM 989 C C . GLN A 1 123 ? -3.547 -1.917 -6.738 1 94.88 123 GLN A C 1
ATOM 991 O O . GLN A 1 123 ? -3.047 -0.807 -6.93 1 94.88 123 GLN A O 1
ATOM 996 N N . GLN A 1 124 ? -4.742 -2.191 -6.906 1 95.06 124 GLN A N 1
ATOM 997 C CA . GLN A 1 124 ? -5.668 -1.16 -7.355 1 95.06 124 GLN A CA 1
ATOM 998 C C . GLN A 1 124 ? -5.816 -0.056 -6.312 1 95.06 124 GLN A C 1
ATOM 1000 O O . GLN A 1 124 ? -5.949 1.119 -6.66 1 95.06 124 GLN A O 1
ATOM 1005 N N . ILE A 1 125 ? -5.809 -0.395 -5.059 1 96.38 125 ILE A N 1
ATOM 1006 C CA . ILE A 1 125 ? -5.848 0.585 -3.977 1 96.38 125 ILE A CA 1
ATOM 1007 C C . ILE A 1 125 ? -4.598 1.462 -4.031 1 96.38 125 ILE A C 1
ATOM 1009 O O . ILE A 1 125 ? -4.68 2.684 -3.893 1 96.38 125 ILE A O 1
ATOM 1013 N N . LEU A 1 126 ? -3.477 0.824 -4.223 1 96.38 126 LEU A N 1
ATOM 1014 C CA . LEU A 1 126 ? -2.201 1.53 -4.285 1 96.38 126 LEU A CA 1
ATOM 1015 C C . LEU A 1 126 ? -2.15 2.455 -5.496 1 96.38 126 LEU A C 1
ATOM 1017 O O . LEU A 1 126 ? -1.541 3.525 -5.438 1 96.38 126 LEU A O 1
ATOM 1021 N N . GLU A 1 127 ? -2.787 2.076 -6.543 1 95.38 127 GLU A N 1
ATOM 1022 C CA . GLU A 1 127 ? -2.854 2.932 -7.723 1 95.38 127 GLU A CA 1
ATOM 1023 C C . GLU A 1 127 ? -3.607 4.223 -7.426 1 95.38 127 GLU A C 1
ATOM 1025 O O . GLU A 1 127 ? -3.256 5.289 -7.941 1 95.38 127 GLU A O 1
ATOM 1030 N N . VAL A 1 128 ? -4.625 4.105 -6.66 1 93.94 128 VAL A N 1
ATOM 1031 C CA . VAL A 1 128 ? -5.359 5.297 -6.25 1 93.94 128 VAL A CA 1
ATOM 1032 C C . VAL A 1 128 ? -4.449 6.211 -5.438 1 93.94 128 VAL A C 1
ATOM 1034 O O . VAL A 1 128 ? -4.395 7.422 -5.68 1 93.94 128 VAL A O 1
ATOM 1037 N N . ALA A 1 129 ? -3.748 5.613 -4.469 1 92.5 129 ALA A N 1
ATOM 1038 C CA . ALA A 1 129 ? -2.824 6.391 -3.646 1 92.5 129 ALA A CA 1
ATOM 1039 C C . ALA A 1 129 ? -1.737 7.035 -4.5 1 92.5 129 ALA A C 1
ATOM 1041 O O . ALA A 1 129 ? -1.293 8.148 -4.215 1 92.5 129 ALA A O 1
ATOM 1042 N N . ALA A 1 130 ? -1.302 6.352 -5.516 1 92.5 130 ALA A N 1
ATOM 1043 C CA . ALA A 1 130 ? -0.251 6.832 -6.406 1 92.5 130 ALA A CA 1
ATOM 1044 C C . ALA A 1 130 ? -0.725 8.039 -7.211 1 92.5 130 ALA A C 1
ATOM 1046 O O . ALA A 1 130 ? 0.084 8.875 -7.621 1 92.5 130 ALA A O 1
ATOM 1047 N N . CYS A 1 131 ? -1.976 8.062 -7.383 1 89.81 131 CYS A N 1
ATOM 1048 C CA . CYS A 1 131 ? -2.518 9.125 -8.219 1 89.81 131 CYS A CA 1
ATOM 1049 C C . CYS A 1 131 ? -2.904 10.336 -7.379 1 89.81 131 CYS A C 1
ATOM 1051 O O . CYS A 1 131 ? -3.211 11.398 -7.922 1 89.81 131 CYS A O 1
ATOM 1053 N N . GLU A 1 132 ? -2.814 10.07 -6.141 1 84.62 132 GLU A N 1
ATOM 1054 C CA . GLU A 1 132 ? -3.125 11.211 -5.273 1 84.62 132 GLU A CA 1
ATOM 1055 C C . GLU A 1 132 ? -1.94 12.164 -5.168 1 84.62 132 GLU A C 1
ATOM 1057 O O . GLU A 1 132 ? -0.81 11.734 -4.93 1 84.62 132 GLU A O 1
ATOM 1062 N N . THR A 1 133 ? -2.211 13.391 -5.539 1 76.69 133 THR A N 1
ATOM 1063 C CA . THR A 1 133 ? -1.214 14.445 -5.391 1 76.69 133 THR A CA 1
ATOM 1064 C C . THR A 1 133 ? -1.7 15.516 -4.418 1 76.69 133 THR A C 1
ATOM 1066 O O . THR A 1 133 ? -2.041 16.625 -4.828 1 76.69 133 THR A O 1
ATOM 1069 N N . PRO A 1 134 ? -1.658 15.039 -3.221 1 76.56 134 PRO A N 1
ATOM 1070 C CA . PRO A 1 134 ? -2.217 16.016 -2.277 1 76.56 134 PRO A CA 1
ATOM 1071 C C . PRO A 1 134 ? -1.342 17.25 -2.121 1 76.56 134 PRO A C 1
ATOM 1073 O O . PRO A 1 134 ? -0.112 17.156 -2.164 1 76.56 134 PRO A O 1
ATOM 1076 N N . VAL A 1 135 ? -2.002 18.359 -2.102 1 75.56 135 VAL A N 1
ATOM 1077 C CA . VAL A 1 135 ? -1.327 19.625 -1.845 1 75.56 135 VAL A CA 1
ATOM 1078 C C . VAL A 1 135 ? -1.536 20.031 -0.389 1 75.56 135 VAL A C 1
ATOM 1080 O O . VAL A 1 135 ? -2.658 19.984 0.12 1 75.56 135 VAL A O 1
ATOM 1083 N N . ALA A 1 136 ? -0.415 20.328 0.165 1 80.06 136 ALA A N 1
ATOM 1084 C CA . ALA A 1 136 ? -0.501 20.719 1.571 1 80.06 136 ALA A CA 1
ATOM 1085 C C . ALA A 1 136 ? -1.048 22.125 1.72 1 80.06 136 ALA A C 1
ATOM 1087 O O . ALA A 1 136 ? -0.68 23.031 0.958 1 80.06 136 ALA A O 1
ATOM 1088 N N . GLY A 1 137 ? -2.029 22.188 2.523 1 77.69 137 GLY A N 1
ATOM 1089 C CA . GLY A 1 137 ? -2.543 23.5 2.879 1 77.69 137 GLY A CA 1
ATOM 1090 C C . GLY A 1 137 ? -2.328 23.859 4.34 1 77.69 137 GLY A C 1
ATOM 1091 O O . GLY A 1 137 ? -1.603 23.156 5.051 1 77.69 137 GLY A O 1
ATOM 1092 N N . PHE A 1 138 ? -2.828 25.172 4.656 1 76.75 138 PHE A N 1
ATOM 1093 C CA . PHE A 1 138 ? -2.648 25.656 6.016 1 76.75 138 PHE A CA 1
ATOM 1094 C C . PHE A 1 138 ? -3.996 25.875 6.691 1 76.75 138 PHE A C 1
ATOM 1096 O O . PHE A 1 138 ? -4.926 26.391 6.074 1 76.75 138 PHE A O 1
ATOM 1103 N N . LEU A 1 139 ? -4.094 25.312 7.84 1 73.44 139 LEU A N 1
ATOM 1104 C CA . LEU A 1 139 ? -5.312 25.562 8.594 1 73.44 139 LEU A CA 1
ATOM 1105 C C . LEU A 1 139 ? -5.301 26.969 9.18 1 73.44 139 LEU A C 1
ATOM 1107 O O . LEU A 1 139 ? -6.355 27.578 9.375 1 73.44 139 LEU A O 1
ATOM 1111 N N . ASP A 1 140 ? -4.062 27.438 9.508 1 68.88 140 ASP A N 1
ATOM 1112 C CA . ASP A 1 140 ? -3.875 28.766 10.086 1 68.88 140 ASP A CA 1
ATOM 1113 C C . ASP A 1 140 ? -3.125 29.688 9.125 1 68.88 140 ASP A C 1
ATOM 1115 O O . ASP A 1 140 ? -2.02 29.359 8.688 1 68.88 140 ASP A O 1
ATOM 1119 N N . ARG A 1 141 ? -3.67 30.797 8.82 1 67.25 141 ARG A N 1
ATOM 1120 C CA . ARG A 1 141 ? -3.086 31.766 7.895 1 67.25 141 ARG A CA 1
ATOM 1121 C C . ARG A 1 141 ? -1.718 32.219 8.383 1 67.25 141 ARG A C 1
ATOM 1123 O O . ARG A 1 141 ? -0.84 32.531 7.574 1 67.25 141 ARG A O 1
ATOM 1130 N N . SER A 1 142 ? -1.557 32.25 9.641 1 65.56 142 SER A N 1
ATOM 1131 C CA . SER A 1 142 ? -0.271 32.688 10.18 1 65.56 142 SER A CA 1
ATOM 1132 C C . SER A 1 142 ? 0.847 31.719 9.766 1 65.56 142 SER A C 1
ATOM 1134 O O . SER A 1 142 ? 1.946 32.156 9.422 1 65.56 142 SER A O 1
ATOM 1136 N N . ASP A 1 143 ? 0.472 30.484 9.82 1 69.44 143 ASP A N 1
ATOM 1137 C CA . ASP A 1 143 ? 1.464 29.484 9.406 1 69.44 143 ASP A CA 1
ATOM 1138 C C . ASP A 1 143 ? 1.808 29.641 7.93 1 69.44 143 ASP A C 1
ATOM 1140 O O . ASP A 1 143 ? 2.965 29.484 7.539 1 69.44 143 ASP A O 1
ATOM 1144 N N . GLU A 1 144 ? 0.826 29.875 7.16 1 70.19 144 GLU A N 1
ATOM 1145 C CA . GLU A 1 144 ? 1.031 30.078 5.73 1 70.19 144 GLU A CA 1
ATOM 1146 C C . GLU A 1 144 ? 1.979 31.25 5.477 1 70.19 144 GLU A C 1
ATOM 1148 O O . GLU A 1 144 ? 2.885 31.156 4.645 1 70.19 144 GLU A O 1
ATOM 1153 N N . ALA A 1 145 ? 1.772 32.281 6.129 1 68.12 145 ALA A N 1
ATOM 1154 C CA . ALA A 1 145 ? 2.6 33.469 5.98 1 68.12 145 ALA A CA 1
ATOM 1155 C C . ALA A 1 145 ? 4.051 33.188 6.355 1 68.12 145 ALA A C 1
ATOM 1157 O O . ALA A 1 145 ? 4.977 33.656 5.688 1 68.12 145 ALA A O 1
ATOM 1158 N N . VAL A 1 146 ? 4.164 32.438 7.41 1 68.5 146 VAL A N 1
ATOM 1159 C CA . VAL A 1 146 ? 5.504 32.125 7.887 1 68.5 146 VAL A CA 1
ATOM 1160 C C . VAL A 1 146 ? 6.238 31.266 6.844 1 68.5 146 VAL A C 1
ATOM 1162 O O . VAL A 1 146 ? 7.398 31.531 6.531 1 68.5 146 VAL A O 1
ATOM 1165 N N . VAL A 1 147 ? 5.551 30.25 6.281 1 69.06 147 VAL A N 1
ATOM 1166 C CA . VAL A 1 147 ? 6.168 29.312 5.344 1 69.06 147 VAL A CA 1
ATOM 1167 C C . VAL A 1 147 ? 6.516 30.031 4.047 1 69.06 147 VAL A C 1
ATOM 1169 O O . VAL A 1 147 ? 7.559 29.781 3.441 1 69.06 147 VAL A O 1
ATOM 1172 N N . HIS A 1 148 ? 5.734 30.828 3.588 1 64.81 148 HIS A N 1
ATOM 1173 C CA . HIS A 1 148 ? 5.949 31.484 2.303 1 64.81 148 HIS A CA 1
ATOM 1174 C C . HIS A 1 148 ? 6.762 32.781 2.461 1 64.81 148 HIS A C 1
ATOM 1176 O O . HIS A 1 148 ? 7.113 33.406 1.47 1 64.81 148 HIS A O 1
ATOM 1182 N N . ALA A 1 149 ? 6.945 33.125 3.65 1 58.59 149 ALA A N 1
ATOM 1183 C CA . ALA A 1 149 ? 7.777 34.281 3.898 1 58.59 149 ALA A CA 1
ATOM 1184 C C . ALA A 1 149 ? 9.211 34.062 3.447 1 58.59 149 ALA A C 1
ATOM 1186 O O . ALA A 1 149 ? 9.758 32.969 3.635 1 58.59 149 ALA A O 1
ATOM 1187 N N . ARG A 1 150 ? 9.562 34.281 2.125 1 48 150 ARG A N 1
ATOM 1188 C CA . ARG A 1 150 ? 10.898 34.094 1.576 1 48 150 ARG A CA 1
ATOM 1189 C C . ARG A 1 150 ? 11.961 34.281 2.654 1 48 150 ARG A C 1
ATOM 1191 O O . ARG A 1 150 ? 12.914 33.469 2.734 1 48 150 ARG A O 1
ATOM 1198 N N . GLY A 1 151 ? 12.602 35.562 2.783 1 44.72 151 GLY A N 1
ATOM 1199 C CA . GLY A 1 151 ? 13.852 35.969 3.418 1 44.72 151 GLY A CA 1
ATOM 1200 C C . GLY A 1 151 ? 13.859 35.719 4.914 1 44.72 151 GLY A C 1
ATOM 1201 O O . GLY A 1 151 ? 12.805 35.562 5.535 1 44.72 151 GLY A O 1
ATOM 1202 N N . ALA A 1 152 ? 15 35.094 5.508 1 44.75 152 ALA A N 1
ATOM 1203 C CA . ALA A 1 152 ? 15.398 35.031 6.914 1 44.75 152 ALA A CA 1
ATOM 1204 C C . ALA A 1 152 ? 14.711 36.156 7.707 1 44.75 152 ALA A C 1
ATOM 1206 O O . ALA A 1 152 ? 14.273 35.938 8.836 1 44.75 152 ALA A O 1
ATOM 1207 N N . ALA A 1 153 ? 15.352 37.406 7.484 1 38.97 153 ALA A N 1
ATOM 1208 C CA . ALA A 1 153 ? 15.406 38.656 8.258 1 38.97 153 ALA A CA 1
ATOM 1209 C C . ALA A 1 153 ? 14.055 39.344 8.234 1 38.97 153 ALA A C 1
ATOM 1211 O O . ALA A 1 153 ? 13.516 39.656 7.164 1 38.97 153 ALA A O 1
ATOM 1212 N N . VAL A 1 154 ? 13.117 38.938 9.117 1 45.22 154 VAL A N 1
ATOM 1213 C CA . VAL A 1 154 ? 12.062 39.938 9.312 1 45.22 154 VAL A CA 1
ATOM 1214 C C . VAL A 1 154 ? 12.516 41.281 8.758 1 45.22 154 VAL A C 1
ATOM 1216 O O . VAL A 1 154 ? 13.523 41.844 9.203 1 45.22 154 VAL A O 1
ATOM 1219 N N . PRO A 1 155 ? 12.32 41.594 7.602 1 43.12 155 PRO A N 1
ATOM 1220 C CA . PRO A 1 155 ? 12.781 42.906 7.164 1 43.12 155 PRO A CA 1
ATOM 1221 C C . PRO A 1 155 ? 12.766 43.938 8.289 1 43.12 155 PRO A C 1
ATOM 1223 O O . PRO A 1 155 ? 11.977 43.812 9.234 1 43.12 155 PRO A O 1
ATOM 1226 N N . ASP A 1 156 ? 13.766 44.844 8.383 1 43.34 156 ASP A N 1
ATOM 1227 C CA . ASP A 1 156 ? 13.969 45.875 9.383 1 43.34 156 ASP A CA 1
ATOM 1228 C C . ASP A 1 156 ? 12.641 46.562 9.758 1 43.34 156 ASP A C 1
ATOM 1230 O O . ASP A 1 156 ? 12.398 46.844 10.93 1 43.34 156 ASP A O 1
ATOM 1234 N N . PHE A 1 157 ? 11.805 46.688 8.82 1 40.97 157 PHE A N 1
ATOM 1235 C CA . PHE A 1 157 ? 10.57 47.406 9.102 1 40.97 157 PHE A CA 1
ATOM 1236 C C . PHE A 1 157 ? 9.609 46.562 9.914 1 40.97 157 PHE A C 1
ATOM 1238 O O . PHE A 1 157 ? 8.945 47.062 10.828 1 40.97 157 PHE A O 1
ATOM 1245 N N . LEU A 1 158 ? 9.617 45.281 9.734 1 48.47 158 LEU A N 1
ATOM 1246 C CA . LEU A 1 158 ? 8.711 44.469 10.523 1 48.47 158 LEU A CA 1
ATOM 1247 C C . LEU A 1 158 ? 9.266 44.219 11.922 1 48.47 158 LEU A C 1
ATOM 1249 O O . LEU A 1 158 ? 8.516 44.188 12.898 1 48.47 158 LEU A O 1
ATOM 1253 N N . ARG A 1 159 ? 10.562 44.062 12.039 1 45.38 159 ARG A N 1
ATOM 1254 C CA . ARG A 1 159 ? 11.18 44.062 13.359 1 45.38 159 ARG A CA 1
ATOM 1255 C C . ARG A 1 159 ? 10.852 45.375 14.102 1 45.38 159 ARG A C 1
ATOM 1257 O O . ARG A 1 159 ? 10.531 45.344 15.289 1 45.38 159 ARG A O 1
ATOM 1264 N N . ARG A 1 160 ? 10.984 46.5 13.328 1 46.81 160 ARG A N 1
ATOM 1265 C CA . ARG A 1 160 ? 10.641 47.781 13.906 1 46.81 160 ARG A CA 1
ATOM 1266 C C . ARG A 1 160 ? 9.156 47.844 14.266 1 46.81 160 ARG A C 1
ATOM 1268 O O . ARG A 1 160 ? 8.789 48.406 15.305 1 46.81 160 ARG A O 1
ATOM 1275 N N . LEU A 1 161 ? 8.367 47.281 13.469 1 47.16 161 LEU A N 1
ATOM 1276 C CA . LEU A 1 161 ? 6.941 47.219 13.758 1 47.16 161 LEU A CA 1
ATOM 1277 C C . LEU A 1 161 ? 6.652 46.344 14.953 1 47.16 161 LEU A C 1
ATOM 1279 O O . LEU A 1 161 ? 5.867 46.688 15.836 1 47.16 161 LEU A O 1
ATOM 1283 N N . PHE A 1 162 ? 7.363 45.25 15.055 1 51.31 162 PHE A N 1
ATOM 1284 C CA . PHE A 1 162 ? 7.168 44.375 16.188 1 51.31 162 PHE A CA 1
ATOM 1285 C C . PHE A 1 162 ? 7.691 45 17.469 1 51.31 162 PHE A C 1
ATOM 1287 O O . PHE A 1 162 ? 7.07 44.875 18.531 1 51.31 162 PHE A O 1
ATOM 1294 N N . TYR A 1 163 ? 8.828 45.531 17.25 1 47.53 163 TYR A N 1
ATOM 1295 C CA . TYR A 1 163 ? 9.367 46.281 18.375 1 47.53 163 TYR A CA 1
ATOM 1296 C C . TYR A 1 163 ? 8.414 47.406 18.812 1 47.53 163 TYR A C 1
ATOM 1298 O O . TYR A 1 163 ? 8.188 47.594 20 1 47.53 163 TYR A O 1
ATOM 1306 N N . ALA A 1 164 ? 7.797 48.031 17.828 1 46.5 164 ALA A N 1
ATOM 1307 C CA . ALA A 1 164 ? 6.863 49.125 18.141 1 46.5 164 ALA A CA 1
ATOM 1308 C C . ALA A 1 164 ? 5.59 48.594 18.781 1 46.5 164 ALA A C 1
ATOM 1310 O O . ALA A 1 164 ? 5.074 49.156 19.734 1 46.5 164 ALA A O 1
ATOM 1311 N N . ILE A 1 165 ? 5.191 47.5 18.391 1 48.41 165 ILE A N 1
ATOM 1312 C CA . ILE A 1 165 ? 3.977 46.938 18.969 1 48.41 165 ILE A CA 1
ATOM 1313 C C . ILE A 1 165 ? 4.266 46.406 20.375 1 48.41 165 ILE A C 1
ATOM 1315 O O . ILE A 1 165 ? 3.475 46.594 21.297 1 48.41 165 ILE A O 1
ATOM 1319 N N . HIS A 1 166 ? 5.336 45.688 20.484 1 48.5 166 HIS A N 1
ATOM 1320 C CA . HIS A 1 166 ? 5.746 45.219 21.812 1 48.5 166 HIS A CA 1
ATOM 1321 C C . HIS A 1 166 ? 5.906 46.406 22.766 1 48.5 166 HIS A C 1
ATOM 1323 O O . HIS A 1 166 ? 5.512 46.312 23.938 1 48.5 166 HIS A O 1
ATOM 1329 N N . SER A 1 167 ? 6.469 47.406 22.203 1 48.91 167 SER A N 1
ATOM 1330 C CA . SER A 1 167 ? 6.648 48.594 23.031 1 48.91 167 SER A CA 1
ATOM 1331 C C . SER A 1 167 ? 5.309 49.219 23.391 1 48.91 167 SER A C 1
ATOM 1333 O O . SER A 1 167 ? 5.137 49.719 24.516 1 48.91 167 SER A O 1
ATOM 1335 N N . ILE A 1 168 ? 4.422 49.125 22.469 1 47.22 168 ILE A N 1
ATOM 1336 C CA . ILE A 1 168 ? 3.105 49.688 22.766 1 47.22 168 ILE A CA 1
ATOM 1337 C C . ILE A 1 168 ? 2.377 48.781 23.766 1 47.22 168 ILE A C 1
ATOM 1339 O O . ILE A 1 168 ? 1.753 49.281 24.703 1 47.22 168 ILE A O 1
ATOM 1343 N N . ARG A 1 169 ? 2.492 47.562 23.578 1 47.12 169 ARG A N 1
ATOM 1344 C CA . ARG A 1 169 ? 1.843 46.625 24.5 1 47.12 169 ARG A CA 1
ATOM 1345 C C . ARG A 1 169 ? 2.488 46.688 25.875 1 47.12 169 ARG A C 1
ATOM 1347 O O . ARG A 1 169 ? 1.793 46.688 26.906 1 47.12 169 ARG A O 1
ATOM 1354 N N . ALA A 1 170 ? 3.75 46.688 25.797 1 49.94 170 ALA A N 1
ATOM 1355 C CA . ALA A 1 170 ? 4.426 46.875 27.078 1 49.94 170 ALA A CA 1
ATOM 1356 C C . ALA A 1 170 ? 4.016 48.188 27.719 1 49.94 170 ALA A C 1
ATOM 1358 O O . ALA A 1 170 ? 3.832 48.25 28.938 1 49.94 170 ALA A O 1
ATOM 1359 N N . TYR A 1 171 ? 3.781 49.219 26.891 1 48.12 171 TYR A N 1
ATOM 1360 C CA . TYR A 1 171 ? 3.357 50.531 27.391 1 48.12 171 TYR A CA 1
ATOM 1361 C C . TYR A 1 171 ? 1.908 50.5 27.859 1 48.12 171 TYR A C 1
ATOM 1363 O O . TYR A 1 171 ? 1.575 51.031 28.922 1 48.12 171 TYR A O 1
ATOM 1371 N N . ARG A 1 172 ? 1.108 49.75 27.062 1 46.91 172 ARG A N 1
ATOM 1372 C CA . ARG A 1 172 ? -0.286 49.656 27.484 1 46.91 172 ARG A CA 1
ATOM 1373 C C . ARG A 1 172 ? -0.422 48.812 28.75 1 46.91 172 ARG A C 1
ATOM 1375 O O . ARG A 1 172 ? -1.235 49.125 29.625 1 46.91 172 ARG A O 1
ATOM 1382 N N . ARG A 1 173 ? 0.25 47.75 28.797 1 50.34 173 ARG A N 1
ATOM 1383 C CA . ARG A 1 173 ? 0.246 46.969 30.031 1 50.34 173 ARG A CA 1
ATOM 1384 C C . ARG A 1 173 ? 0.713 47.812 31.219 1 50.34 173 ARG A C 1
ATOM 1386 O O . ARG A 1 173 ? 0.143 47.719 32.312 1 50.34 173 ARG A O 1
ATOM 1393 N N . LYS A 1 174 ? 1.613 48.688 30.984 1 52.47 174 LYS A N 1
ATOM 1394 C CA . LYS A 1 174 ? 2.086 49.531 32.062 1 52.47 174 LYS A CA 1
ATOM 1395 C C . LYS A 1 174 ? 1.031 50.594 32.438 1 52.47 174 LYS A C 1
ATOM 1397 O O . LYS A 1 174 ? 0.846 50.906 33.594 1 52.47 174 LYS A O 1
ATOM 1402 N N . LEU A 1 175 ? 0.329 51.031 31.391 1 49.69 175 LEU A N 1
ATOM 1403 C CA . LEU A 1 175 ? -0.713 52 31.672 1 49.69 175 LEU A CA 1
ATOM 1404 C C . LEU A 1 175 ? -1.936 51.344 32.281 1 49.69 175 LEU A C 1
ATOM 1406 O O . LEU A 1 175 ? -2.623 51.938 33.125 1 49.69 175 LEU A O 1
ATOM 1410 N N . GLY A 1 176 ? -2.314 50.219 31.672 1 49.81 176 GLY A N 1
ATOM 1411 C CA . GLY A 1 176 ? -3.428 49.531 32.281 1 49.81 176 GLY A CA 1
ATOM 1412 C C . GLY A 1 176 ? -3.18 49.156 33.75 1 49.81 176 GLY A C 1
ATOM 1413 O O . GLY A 1 176 ? -4.098 49.219 34.562 1 49.81 176 GLY A O 1
ATOM 1414 N N . ASP A 1 177 ? -2.041 48.75 34 1 50.38 177 ASP A N 1
ATOM 1415 C CA . ASP A 1 177 ? -1.723 48.531 35.438 1 50.38 177 ASP A CA 1
ATOM 1416 C C . ASP A 1 177 ? -1.784 49.844 36.188 1 50.38 177 ASP A C 1
ATOM 1418 O O . ASP A 1 177 ? -2.137 49.844 37.375 1 50.38 177 ASP A O 1
ATOM 1422 N N . ALA A 1 178 ? -1.509 51.031 35.594 1 47.97 178 ALA A N 1
ATOM 1423 C CA . ALA A 1 178 ? -1.544 52.312 36.281 1 47.97 178 ALA A CA 1
ATOM 1424 C C . ALA A 1 178 ? -2.979 52.812 36.469 1 47.97 178 ALA A C 1
ATOM 1426 O O . ALA A 1 178 ? -3.262 53.594 37.375 1 47.97 178 ALA A O 1
ATOM 1427 N N . GLY A 1 179 ? -3.771 52.375 35.469 1 43.5 179 GLY A N 1
ATOM 1428 C CA . GLY A 1 179 ? -5.125 52.906 35.625 1 43.5 179 GLY A CA 1
ATOM 1429 C C . GLY A 1 179 ? -5.879 52.281 36.781 1 43.5 179 GLY A C 1
ATOM 1430 O O . GLY A 1 179 ? -6.973 52.75 37.125 1 43.5 179 GLY A O 1
ATOM 1431 N N . HIS A 1 180 ? -5.496 51.156 37.094 1 44.62 180 HIS A N 1
ATOM 1432 C CA . HIS A 1 180 ? -6.316 50.594 38.156 1 44.62 180 HIS A CA 1
ATOM 1433 C C . HIS A 1 180 ? -5.996 51.219 39.5 1 44.62 180 HIS A C 1
ATOM 1435 O O . HIS A 1 180 ? -6.641 50.938 40.5 1 44.62 180 HIS A O 1
ATOM 1441 N N . SER A 1 181 ? -4.965 52 39.562 1 41.84 181 SER A N 1
ATOM 1442 C CA . SER A 1 181 ? -4.727 52.469 40.906 1 41.84 181 SER A CA 1
ATOM 1443 C C . SER A 1 181 ? -5.633 53.625 41.25 1 41.84 181 SER A C 1
ATOM 1445 O O . SER A 1 181 ? -5.695 54.062 42.406 1 41.84 181 SER A O 1
ATOM 1447 N N . PHE A 1 182 ? -6.164 54.406 40.281 1 40.09 182 PHE A N 1
ATOM 1448 C CA . PHE A 1 182 ? -6.75 55.656 40.719 1 40.09 182 PHE A CA 1
ATOM 1449 C C . PHE A 1 182 ? -8.141 55.438 41.312 1 40.09 182 PHE A C 1
ATOM 1451 O O . PHE A 1 182 ? -8.719 56.344 41.906 1 40.09 182 PHE A O 1
ATOM 1458 N N . THR A 1 183 ? -8.82 54.344 40.812 1 37.09 183 THR A N 1
ATOM 1459 C CA . THR A 1 183 ? -10.219 54.531 41.219 1 37.09 183 THR A CA 1
ATOM 1460 C C . THR A 1 183 ? -10.414 54.156 42.688 1 37.09 183 THR A C 1
ATOM 1462 O O . THR A 1 183 ? -11.523 54.281 43.219 1 37.09 183 THR A O 1
ATOM 1465 N N . ARG A 1 184 ? -9.461 53.312 43.219 1 40.19 184 ARG A N 1
ATOM 1466 C CA . ARG A 1 184 ? -9.875 52.938 44.562 1 40.19 184 ARG A CA 1
ATOM 1467 C C . ARG A 1 184 ? -9.539 54.031 45.562 1 40.19 184 ARG A C 1
ATOM 1469 O O . ARG A 1 184 ? -9.797 53.906 46.75 1 40.19 184 ARG A O 1
ATOM 1476 N N . SER A 1 185 ? -9.148 55.25 45.094 1 25.69 185 SER A N 1
ATOM 1477 C CA . SER A 1 185 ? -9.172 56.125 46.25 1 25.69 185 SER A CA 1
ATOM 1478 C C . SER A 1 185 ? -10.57 56.719 46.5 1 25.69 185 SER A C 1
ATOM 1480 O O . SER A 1 185 ? -11.297 56.969 45.531 1 25.69 185 SER A O 1
ATOM 1482 N N . MET B 1 1 ? 27.953 -46.5 -18.016 1 35.62 1 MET B N 1
ATOM 1483 C CA . MET B 1 1 ? 26.5 -46.344 -18.156 1 35.62 1 MET B CA 1
ATOM 1484 C C . MET B 1 1 ? 25.766 -47.25 -17.172 1 35.62 1 MET B C 1
ATOM 1486 O O . MET B 1 1 ? 24.562 -47.094 -16.969 1 35.62 1 MET B O 1
ATOM 1490 N N . THR B 1 2 ? 26.391 -48.25 -16.719 1 46.69 2 THR B N 1
ATOM 1491 C CA . THR B 1 2 ? 25.938 -49.312 -15.852 1 46.69 2 THR B CA 1
ATOM 1492 C C . THR B 1 2 ? 25.859 -48.844 -14.398 1 46.69 2 THR B C 1
ATOM 1494 O O . THR B 1 2 ? 24.922 -49.219 -13.68 1 46.69 2 THR B O 1
ATOM 1497 N N . PRO B 1 3 ? 26.797 -48.062 -14 1 43.72 3 PRO B N 1
ATOM 1498 C CA . PRO B 1 3 ? 26.781 -47.781 -12.562 1 43.72 3 PRO B CA 1
ATOM 1499 C C . PRO B 1 3 ? 25.688 -46.812 -12.148 1 43.72 3 PRO B C 1
ATOM 1501 O O . PRO B 1 3 ? 25.125 -46.938 -11.062 1 43.72 3 PRO B O 1
ATOM 1504 N N . VAL B 1 4 ? 25.453 -45.781 -12.922 1 43.44 4 VAL B N 1
ATOM 1505 C CA . VAL B 1 4 ? 24.359 -44.875 -12.516 1 43.44 4 VAL B CA 1
ATOM 1506 C C . VAL B 1 4 ? 23.047 -45.656 -12.516 1 43.44 4 VAL B C 1
ATOM 1508 O O . VAL B 1 4 ? 22.219 -45.5 -11.609 1 43.44 4 VAL B O 1
ATOM 1511 N N . TRP B 1 5 ? 22.781 -46.594 -13.469 1 41.41 5 TRP B N 1
ATOM 1512 C CA . TRP B 1 5 ? 21.625 -47.469 -13.453 1 41.41 5 TRP B CA 1
ATOM 1513 C C . TRP B 1 5 ? 21.672 -48.406 -12.242 1 41.41 5 TRP B C 1
ATOM 1515 O O . TRP B 1 5 ? 20.641 -48.656 -11.625 1 41.41 5 TRP B O 1
ATOM 1525 N N . ASN B 1 6 ? 22.828 -48.812 -11.938 1 44.09 6 ASN B N 1
ATOM 1526 C CA . ASN B 1 6 ? 22.969 -49.625 -10.742 1 44.09 6 ASN B CA 1
ATOM 1527 C C . ASN B 1 6 ? 22.688 -48.844 -9.469 1 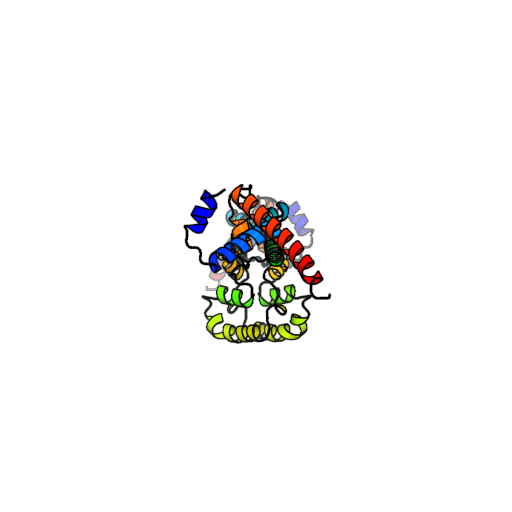44.09 6 ASN B C 1
ATOM 1529 O O . ASN B 1 6 ? 22.094 -49.344 -8.523 1 44.09 6 ASN B O 1
ATOM 1533 N N . GLU B 1 7 ? 23.062 -47.5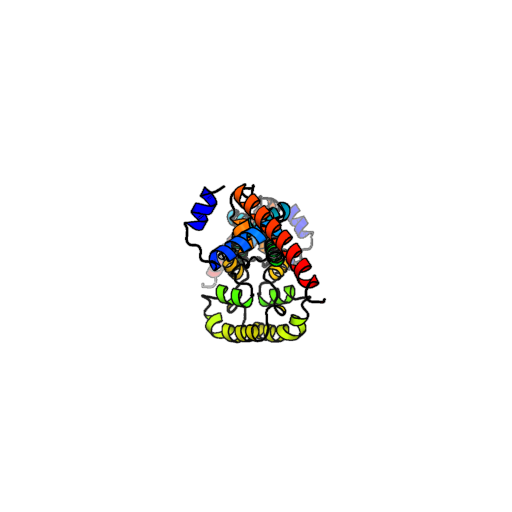62 -9.406 1 45.94 7 GLU B N 1
ATOM 1534 C CA . GLU B 1 7 ? 22.797 -46.781 -8.219 1 45.94 7 GLU B CA 1
ATOM 1535 C C . GLU B 1 7 ? 21.312 -46.406 -8.133 1 45.94 7 GLU B C 1
ATOM 1537 O O . GLU B 1 7 ? 20.719 -46.406 -7.055 1 45.94 7 GLU B O 1
ATOM 1542 N N . ILE B 1 8 ? 20.672 -45.969 -9.234 1 44.09 8 ILE B N 1
ATOM 1543 C CA . ILE B 1 8 ? 19.219 -45.781 -9.25 1 44.09 8 ILE B CA 1
ATOM 1544 C C . ILE B 1 8 ? 18.531 -47.125 -9 1 44.09 8 ILE B C 1
ATOM 1546 O O . ILE B 1 8 ? 17.562 -47.188 -8.242 1 44.09 8 ILE B O 1
ATOM 1550 N N . ALA B 1 9 ? 18.984 -48.094 -9.672 1 43.75 9 ALA B N 1
ATOM 1551 C CA . ALA B 1 9 ? 18.484 -49.438 -9.406 1 43.75 9 ALA B CA 1
ATOM 1552 C C . ALA B 1 9 ? 18.75 -49.844 -7.961 1 43.75 9 ALA B C 1
ATOM 1554 O O . ALA B 1 9 ? 17.969 -50.594 -7.367 1 43.75 9 ALA B O 1
ATOM 1555 N N . ARG B 1 10 ? 19.906 -49.562 -7.453 1 45.38 10 ARG B N 1
ATOM 1556 C CA . ARG B 1 10 ? 20.188 -49.938 -6.07 1 45.38 10 ARG B CA 1
ATOM 1557 C C . ARG B 1 10 ? 19.297 -49.156 -5.105 1 45.38 10 ARG B C 1
ATOM 1559 O O . ARG B 1 10 ? 18.969 -49.656 -4.02 1 45.38 10 ARG B O 1
ATOM 1566 N N . HIS B 1 11 ? 19.141 -47.844 -5.316 1 46.66 11 HIS B N 1
ATOM 1567 C CA . HIS B 1 11 ? 18.125 -47.188 -4.492 1 46.66 11 HIS B CA 1
ATOM 1568 C C . HIS B 1 11 ? 16.719 -47.594 -4.93 1 46.66 11 HIS B C 1
ATOM 1570 O O . HIS B 1 11 ? 16.422 -47.625 -6.129 1 46.66 11 HIS B O 1
ATOM 1576 N N . ALA B 1 12 ? 16.156 -48.688 -4.453 1 43.31 12 ALA B N 1
ATOM 1577 C CA . ALA B 1 12 ? 14.844 -49.312 -4.523 1 43.31 12 ALA B CA 1
ATOM 1578 C C . ALA B 1 12 ? 13.766 -48.281 -4.852 1 43.31 12 ALA B C 1
ATOM 1580 O O . ALA B 1 12 ? 13.086 -47.781 -3.957 1 43.31 12 ALA B O 1
ATOM 1581 N N . LEU B 1 13 ? 14.016 -47.438 -5.797 1 46.38 13 LEU B N 1
ATOM 1582 C CA . LEU B 1 13 ? 12.852 -46.625 -6.074 1 46.38 13 LEU B CA 1
ATOM 1583 C C . LEU B 1 13 ? 11.672 -47.469 -6.527 1 46.38 13 LEU B C 1
ATOM 1585 O O . LEU B 1 13 ? 11.852 -48.438 -7.27 1 46.38 13 LEU B O 1
ATOM 1589 N N . THR B 1 14 ? 10.625 -47.5 -5.836 1 50.72 14 THR B N 1
ATOM 1590 C CA . THR B 1 14 ? 9.414 -48.156 -6.27 1 50.72 14 THR B CA 1
ATOM 1591 C C . THR B 1 14 ? 9.008 -47.688 -7.664 1 50.72 14 THR B C 1
ATOM 1593 O O . THR B 1 14 ? 9.484 -46.688 -8.148 1 50.72 14 THR B O 1
ATOM 1596 N N . LEU B 1 15 ? 8.414 -48.5 -8.453 1 47.22 15 LEU B N 1
ATOM 1597 C CA . LEU B 1 15 ? 7.875 -48.188 -9.773 1 47.22 15 LEU B CA 1
ATOM 1598 C C . LEU B 1 15 ? 7.273 -46.781 -9.789 1 47.22 15 LEU B C 1
ATOM 1600 O O . LEU B 1 15 ? 7.445 -46.062 -10.766 1 47.22 15 LEU B O 1
ATOM 1604 N N . GLN B 1 16 ? 6.668 -46.5 -8.664 1 51.81 16 GLN B N 1
ATOM 1605 C CA . GLN B 1 16 ? 6.027 -45.219 -8.562 1 51.81 16 GLN B CA 1
ATOM 1606 C C . GLN B 1 16 ? 7.062 -44.094 -8.484 1 51.81 16 GLN B C 1
ATOM 1608 O O . GLN B 1 16 ? 6.906 -43.031 -9.117 1 51.81 16 GLN B O 1
ATOM 1613 N N . GLN B 1 17 ? 8.094 -44.375 -7.789 1 53.25 17 GLN B N 1
ATOM 1614 C CA . GLN B 1 17 ? 9.141 -43.375 -7.664 1 53.25 17 GLN B CA 1
ATOM 1615 C C . GLN B 1 17 ? 9.891 -43.188 -8.984 1 53.25 17 GLN B C 1
ATOM 1617 O O . GLN B 1 17 ? 10.242 -42.094 -9.359 1 53.25 17 GLN B O 1
ATOM 1622 N N . SER B 1 18 ? 10.117 -44.312 -9.562 1 49.34 18 SER B N 1
ATOM 1623 C CA . SER B 1 18 ? 10.766 -44.25 -10.867 1 49.34 18 SER B CA 1
ATOM 1624 C C . SER B 1 18 ? 9.906 -43.5 -11.891 1 49.34 18 SER B C 1
ATOM 1626 O O . SER B 1 18 ? 10.414 -42.719 -12.695 1 49.34 18 SER B O 1
ATOM 1628 N N . ARG B 1 19 ? 8.594 -43.781 -11.852 1 48.31 19 ARG B N 1
ATOM 1629 C CA . ARG B 1 19 ? 7.68 -43.094 -12.742 1 48.31 19 ARG B CA 1
ATOM 1630 C C . ARG B 1 19 ? 7.684 -41.594 -12.445 1 48.31 19 ARG B C 1
ATOM 1632 O O . ARG B 1 19 ? 7.684 -40.75 -13.359 1 48.31 19 ARG B O 1
ATOM 1639 N N . ASN B 1 20 ? 7.641 -41.312 -11.25 1 53.84 20 ASN B N 1
ATOM 1640 C CA . ASN B 1 20 ? 7.711 -39.906 -10.867 1 53.84 20 ASN B CA 1
ATOM 1641 C C . ASN B 1 20 ? 9.031 -39.281 -11.297 1 53.84 20 ASN B C 1
ATOM 1643 O O . ASN B 1 20 ? 9.047 -38.125 -11.75 1 53.84 20 ASN B O 1
ATOM 1647 N N . LEU B 1 21 ? 10.078 -39.969 -11.109 1 51.62 21 LEU B N 1
ATOM 1648 C CA . LEU B 1 21 ? 11.375 -39.469 -11.562 1 51.62 21 LEU B CA 1
ATOM 1649 C C . LEU B 1 21 ? 11.391 -39.312 -13.078 1 51.62 21 LEU B C 1
ATOM 1651 O O . LEU B 1 21 ? 11.867 -38.312 -13.602 1 51.62 21 LEU B O 1
ATOM 1655 N N . LEU B 1 22 ? 10.844 -40.344 -13.742 1 51.5 22 LEU B N 1
ATOM 1656 C CA . LEU B 1 22 ? 10.789 -40.25 -15.195 1 51.5 22 LEU B CA 1
ATOM 1657 C C . LEU B 1 22 ? 9.883 -39.125 -15.633 1 51.5 22 LEU B C 1
ATOM 1659 O O . LEU B 1 22 ? 10.211 -38.375 -16.578 1 51.5 22 LEU B O 1
ATOM 1663 N N . GLU B 1 23 ? 8.75 -39.031 -15.039 1 49.72 23 GLU B N 1
ATOM 1664 C CA . GLU B 1 23 ? 7.852 -37.938 -15.336 1 49.72 23 GLU B CA 1
ATOM 1665 C C . GLU B 1 23 ? 8.531 -36.594 -15.086 1 49.72 23 GLU B C 1
ATOM 1667 O O . GLU B 1 23 ? 8.391 -35.656 -15.883 1 49.72 23 GLU B O 1
ATOM 1672 N N . GLN B 1 24 ? 9.297 -36.562 -14.055 1 53 24 GLN B N 1
ATOM 1673 C CA . GLN B 1 24 ? 10.031 -35.312 -13.773 1 53 24 GLN B CA 1
ATOM 1674 C C . GLN B 1 24 ? 11.117 -35.094 -14.82 1 53 24 GLN B C 1
ATOM 1676 O O . GLN B 1 24 ? 11.344 -33.938 -15.242 1 53 24 GLN B O 1
ATOM 1681 N N . LEU B 1 25 ? 11.75 -36.125 -15.125 1 50.12 25 LEU B N 1
ATOM 1682 C CA . LEU B 1 25 ? 12.766 -36.031 -16.172 1 50.12 25 LEU B CA 1
ATOM 1683 C C . LEU B 1 25 ? 12.141 -35.656 -17.516 1 50.12 25 LEU B C 1
ATOM 1685 O O . LEU B 1 25 ? 12.695 -34.844 -18.25 1 50.12 25 LEU B O 1
ATOM 1689 N N . PHE B 1 26 ? 10.984 -36.375 -17.906 1 46.81 26 PHE B N 1
ATOM 1690 C CA . PHE B 1 26 ? 10.25 -36.031 -19.125 1 46.81 26 PHE B CA 1
ATOM 1691 C C . PHE B 1 26 ? 9.781 -34.594 -19.094 1 46.81 26 PHE B C 1
ATOM 1693 O O . PHE B 1 26 ? 9.875 -33.875 -20.094 1 46.81 26 PHE B O 1
ATOM 1700 N N . PHE B 1 27 ? 9.172 -34.281 -18.109 1 47.56 27 PHE B N 1
ATOM 1701 C CA . PHE B 1 27 ? 8.68 -32.906 -18.016 1 47.56 27 PHE B CA 1
ATOM 1702 C C . PHE B 1 27 ? 9.836 -31.922 -18.031 1 47.56 27 PHE B C 1
ATOM 1704 O O . PHE B 1 27 ? 9.742 -30.875 -18.656 1 47.56 27 PHE B O 1
ATOM 1711 N N . ALA B 1 28 ? 10.883 -32.312 -17.344 1 49.38 28 ALA B N 1
ATOM 1712 C CA . ALA B 1 28 ? 12.07 -31.469 -17.438 1 49.38 28 ALA B CA 1
ATOM 1713 C C . ALA B 1 28 ? 12.602 -31.438 -18.859 1 49.38 28 ALA B C 1
ATOM 1715 O O . ALA B 1 28 ? 13.07 -30.406 -19.344 1 49.38 28 ALA B O 1
ATOM 1716 N N . GLY B 1 29 ? 12.656 -32.594 -19.469 1 47.41 29 GLY B N 1
ATOM 1717 C CA . GLY B 1 29 ? 13.094 -32.688 -20.859 1 47.41 29 GLY B CA 1
ATOM 1718 C C . GLY B 1 29 ? 12.109 -32.062 -21.844 1 47.41 29 GLY B C 1
ATOM 1719 O O . GLY B 1 29 ? 12.508 -31.406 -22.781 1 47.41 29 GLY B O 1
ATOM 1720 N N . ALA B 1 30 ? 10.852 -32.594 -21.906 1 45.69 30 ALA B N 1
ATOM 1721 C CA . ALA B 1 30 ? 9.867 -32.125 -22.875 1 45.69 30 ALA B CA 1
ATOM 1722 C C . ALA B 1 30 ? 9.641 -30.625 -22.75 1 45.69 30 ALA B C 1
ATOM 1724 O O . ALA B 1 30 ? 9.531 -29.906 -23.75 1 45.69 30 ALA B O 1
ATOM 1725 N N . TYR B 1 31 ? 9.156 -30.141 -21.641 1 48.09 31 TYR B N 1
ATOM 1726 C CA . TYR B 1 31 ? 8.992 -28.703 -21.453 1 48.09 31 TYR B CA 1
ATOM 1727 C C . TYR B 1 31 ? 10.336 -27.984 -21.531 1 48.09 31 TYR B C 1
ATOM 1729 O O . TYR B 1 31 ? 10.383 -26.75 -21.641 1 48.09 31 TYR B O 1
ATOM 1737 N N . GLY B 1 32 ? 11.375 -28.781 -21.406 1 52.84 32 GLY B N 1
ATOM 1738 C CA . GLY B 1 32 ? 12.703 -28.281 -21.094 1 52.84 32 GLY B CA 1
ATOM 1739 C C . GLY B 1 32 ? 13.445 -27.766 -22.312 1 52.84 32 GLY B C 1
ATOM 1740 O O . GLY B 1 32 ? 14.461 -28.344 -22.719 1 52.84 32 GLY B O 1
ATOM 1741 N N . THR B 1 33 ? 12.523 -27.375 -23.391 1 58.97 33 THR B N 1
ATOM 1742 C CA . THR B 1 33 ? 13.578 -26.688 -24.141 1 58.97 33 THR B CA 1
ATOM 1743 C C . THR B 1 33 ? 14.398 -25.797 -23.219 1 58.97 33 THR B C 1
ATOM 1745 O O . THR B 1 33 ? 13.938 -25.406 -22.141 1 58.97 33 THR B O 1
ATOM 1748 N N . GLN B 1 34 ? 15.617 -26.016 -23.484 1 65.19 34 GLN B N 1
ATOM 1749 C CA . GLN B 1 34 ? 16.562 -25.172 -22.75 1 65.19 34 GLN B CA 1
ATOM 1750 C C . GLN B 1 34 ? 16 -23.781 -22.516 1 65.19 34 GLN B C 1
ATOM 1752 O O . GLN B 1 34 ? 16.172 -23.203 -21.453 1 65.19 34 GLN B O 1
ATOM 1757 N N . VAL B 1 35 ? 15.156 -23.469 -23.484 1 69.06 35 VAL B N 1
ATOM 1758 C CA . VAL B 1 35 ? 14.633 -22.109 -23.438 1 69.06 35 VAL B CA 1
ATOM 1759 C C . VAL B 1 35 ? 13.531 -22.031 -22.375 1 69.06 35 VAL B C 1
ATOM 1761 O O . VAL B 1 35 ? 13.492 -21.094 -21.578 1 69.06 35 VAL B O 1
ATOM 1764 N N . GLU B 1 36 ? 12.688 -23.047 -22.328 1 73.44 36 GLU B N 1
ATOM 1765 C CA . GLU B 1 36 ? 11.586 -23.047 -21.375 1 73.44 36 GLU B CA 1
ATOM 1766 C C . GLU B 1 36 ? 12.086 -23.25 -19.953 1 73.44 36 GLU B C 1
ATOM 1768 O O . GLU B 1 36 ? 11.578 -22.641 -19.016 1 73.44 36 GLU B O 1
ATOM 1773 N N . ASN B 1 37 ? 13.039 -24.094 -19.844 1 74.06 37 ASN B N 1
ATOM 1774 C CA . ASN B 1 37 ? 13.633 -24.328 -18.547 1 74.06 37 ASN B CA 1
ATOM 1775 C C . ASN B 1 37 ? 14.281 -23.062 -17.984 1 74.06 37 ASN B C 1
ATOM 1777 O O . ASN B 1 37 ? 14.133 -22.766 -16.797 1 74.06 37 ASN B O 1
ATOM 1781 N N . LYS B 1 38 ? 14.945 -22.453 -18.859 1 77.81 38 LYS B N 1
ATOM 1782 C CA . LYS B 1 38 ? 15.586 -21.203 -18.438 1 77.81 38 LYS B CA 1
ATOM 1783 C C . LYS B 1 38 ? 14.547 -20.172 -18.016 1 77.81 38 LYS B C 1
ATOM 1785 O O . LYS B 1 38 ? 14.727 -19.469 -17.016 1 77.81 38 LYS B O 1
ATOM 1790 N N . ARG B 1 39 ? 13.477 -20.094 -18.75 1 82.25 39 ARG B N 1
ATOM 1791 C CA . ARG B 1 39 ? 12.414 -19.141 -18.438 1 82.25 39 ARG B CA 1
ATOM 1792 C C . ARG B 1 39 ? 11.797 -19.438 -17.062 1 82.25 39 ARG B C 1
ATOM 1794 O O . ARG B 1 39 ? 11.547 -18.516 -16.281 1 82.25 39 ARG B O 1
ATOM 1801 N N . LEU B 1 40 ? 11.562 -20.656 -16.891 1 80.5 40 LEU B N 1
ATOM 1802 C CA . LEU B 1 40 ? 10.969 -21.078 -15.625 1 80.5 40 LEU B CA 1
ATOM 1803 C C . LEU B 1 40 ? 11.883 -20.75 -14.453 1 80.5 40 LEU B C 1
ATOM 1805 O O . LEU B 1 40 ? 11.43 -20.25 -13.422 1 80.5 40 LEU B O 1
ATOM 1809 N N . LYS B 1 41 ? 13.094 -20.969 -14.609 1 80.62 41 LYS B N 1
ATOM 1810 C CA . LYS B 1 41 ? 14.07 -20.672 -13.562 1 80.62 41 LYS B CA 1
ATOM 1811 C C . LYS B 1 41 ? 14.18 -19.172 -13.336 1 80.62 41 LYS B C 1
ATOM 1813 O O . LYS B 1 41 ? 14.258 -18.703 -12.195 1 80.62 41 LYS B O 1
ATOM 1818 N N . ASP B 1 42 ? 14.18 -18.484 -14.414 1 85.81 42 ASP B N 1
ATOM 1819 C CA . ASP B 1 42 ? 14.25 -17.031 -14.32 1 85.81 42 ASP B CA 1
ATOM 1820 C C . ASP B 1 42 ? 13.016 -16.469 -13.617 1 85.81 42 ASP B C 1
ATOM 1822 O O . ASP B 1 42 ? 13.133 -15.555 -12.789 1 85.81 42 ASP B O 1
ATOM 1826 N N . ASP B 1 43 ? 11.914 -16.953 -13.977 1 87.88 43 ASP B N 1
ATOM 1827 C CA . ASP B 1 43 ? 10.672 -16.5 -13.359 1 87.88 43 ASP B CA 1
ATOM 1828 C C . ASP B 1 43 ? 10.648 -16.812 -11.867 1 87.88 43 ASP B C 1
ATOM 1830 O O . ASP B 1 43 ? 10.172 -15.992 -11.07 1 87.88 43 ASP B O 1
ATOM 1834 N N . TYR B 1 44 ? 11.133 -17.875 -11.57 1 84.62 44 TYR B N 1
ATOM 1835 C CA . TYR B 1 44 ? 11.18 -18.234 -10.156 1 84.62 44 TYR B CA 1
ATOM 1836 C C . TYR B 1 44 ? 12.109 -17.297 -9.398 1 84.62 44 TYR B C 1
ATOM 1838 O O . TYR B 1 44 ? 11.789 -16.844 -8.297 1 84.62 44 TYR B O 1
ATOM 1846 N N . ALA B 1 45 ? 13.219 -17.141 -9.938 1 82.81 45 ALA B N 1
ATOM 1847 C CA . ALA B 1 45 ? 14.164 -16.219 -9.32 1 82.81 45 ALA B CA 1
ATOM 1848 C C . ALA B 1 45 ? 13.555 -14.82 -9.172 1 82.81 45 ALA B C 1
ATOM 1850 O O . ALA B 1 45 ? 13.703 -14.18 -8.133 1 82.81 45 ALA B O 1
ATOM 1851 N N . LYS B 1 46 ? 12.93 -14.406 -10.18 1 89.12 46 LYS B N 1
ATOM 1852 C CA . LYS B 1 46 ? 12.281 -13.094 -10.164 1 89.12 46 LYS B CA 1
ATOM 1853 C C . LYS B 1 46 ? 11.18 -13.039 -9.109 1 89.12 46 LYS B C 1
ATOM 1855 O O . LYS B 1 46 ? 11.023 -12.031 -8.422 1 89.12 46 LYS B O 1
ATOM 1860 N N . LEU B 1 47 ? 10.453 -14.07 -9.023 1 88.38 47 LEU B N 1
ATOM 1861 C CA . LEU B 1 47 ? 9.391 -14.148 -8.031 1 88.38 47 LEU B CA 1
ATOM 1862 C C . LEU B 1 47 ? 9.953 -14.008 -6.617 1 88.38 47 LEU B C 1
ATOM 1864 O O . LEU B 1 47 ? 9.391 -13.289 -5.789 1 88.38 47 LEU B O 1
ATOM 1868 N N . SER B 1 48 ? 10.992 -14.664 -6.426 1 83.75 48 SER B N 1
ATOM 1869 C CA . SER B 1 48 ? 11.648 -14.578 -5.125 1 83.75 48 SER B CA 1
ATOM 1870 C C . SER B 1 48 ? 12.109 -13.156 -4.832 1 83.75 48 SER B C 1
ATOM 1872 O O . SER B 1 48 ? 11.906 -12.641 -3.729 1 83.75 48 SER B O 1
ATOM 1874 N N . HIS B 1 49 ? 12.695 -12.602 -5.762 1 86.94 49 HIS B N 1
ATOM 1875 C CA . HIS B 1 49 ? 13.172 -11.227 -5.629 1 86.94 49 HIS B CA 1
ATOM 1876 C C . HIS B 1 49 ? 12.016 -10.266 -5.398 1 86.94 49 HIS B C 1
ATOM 1878 O O . HIS B 1 49 ? 12.109 -9.359 -4.562 1 86.94 49 HIS B O 1
ATOM 1884 N N . LEU B 1 50 ? 10.977 -10.43 -6.078 1 90.69 50 LEU B N 1
ATOM 1885 C CA . LEU B 1 50 ? 9.805 -9.57 -5.941 1 90.69 50 LEU B CA 1
ATOM 1886 C C . LEU B 1 50 ? 9.203 -9.695 -4.547 1 90.69 50 LEU B C 1
ATOM 1888 O O . LEU B 1 50 ? 8.82 -8.688 -3.941 1 90.69 50 LEU B O 1
ATOM 1892 N N . ASN B 1 51 ? 9.156 -10.875 -4.105 1 86.5 51 ASN B N 1
ATOM 1893 C CA . ASN B 1 51 ? 8.57 -11.07 -2.785 1 86.5 51 ASN B CA 1
ATOM 1894 C C . ASN B 1 51 ? 9.344 -10.312 -1.711 1 86.5 51 ASN B C 1
ATOM 1896 O O . ASN B 1 51 ? 8.742 -9.641 -0.865 1 86.5 51 ASN B O 1
ATOM 1900 N N . ALA B 1 52 ? 10.586 -10.414 -1.798 1 86.06 52 ALA B N 1
ATOM 1901 C CA . ALA B 1 52 ? 11.414 -9.672 -0.856 1 86.06 52 ALA B CA 1
ATOM 1902 C C . ALA B 1 52 ? 11.289 -8.164 -1.085 1 86.06 52 ALA B C 1
ATOM 1904 O O . ALA B 1 52 ? 11.203 -7.391 -0.128 1 86.06 52 ALA B O 1
ATOM 1905 N N . GLY B 1 53 ? 11.281 -7.809 -2.24 1 91.94 53 GLY B N 1
ATOM 1906 C CA . GLY B 1 53 ? 11.164 -6.402 -2.594 1 91.94 53 GLY B CA 1
ATOM 1907 C C . GLY B 1 53 ? 9.828 -5.797 -2.209 1 91.94 53 GLY B C 1
ATOM 1908 O O . GLY B 1 53 ? 9.766 -4.648 -1.764 1 91.94 53 GLY B O 1
ATOM 1909 N N . ILE B 1 54 ? 8.836 -6.508 -2.393 1 94.12 54 ILE B N 1
ATOM 1910 C CA . ILE B 1 54 ? 7.488 -6.039 -2.072 1 94.12 54 ILE B CA 1
ATOM 1911 C C . ILE B 1 54 ? 7.375 -5.777 -0.572 1 94.12 54 ILE B C 1
ATOM 1913 O O . ILE B 1 54 ? 6.859 -4.738 -0.154 1 94.12 54 ILE B O 1
ATOM 1917 N N . ALA B 1 55 ? 7.836 -6.723 0.193 1 92.19 55 ALA B N 1
ATOM 1918 C CA . ALA B 1 55 ? 7.797 -6.539 1.642 1 92.19 55 ALA B CA 1
ATOM 1919 C C . ALA B 1 55 ? 8.539 -5.27 2.053 1 92.19 55 ALA B C 1
ATOM 1921 O O . ALA B 1 55 ? 8.023 -4.469 2.838 1 92.19 55 ALA B O 1
ATOM 1922 N N . THR B 1 56 ? 9.648 -5.098 1.503 1 93.75 56 THR B N 1
ATOM 1923 C CA . THR B 1 56 ? 10.484 -3.941 1.819 1 93.75 56 THR B CA 1
ATOM 1924 C C . THR B 1 56 ? 9.797 -2.648 1.386 1 93.75 56 THR B C 1
ATOM 1926 O O . THR B 1 56 ? 9.758 -1.677 2.145 1 93.75 56 THR B O 1
ATOM 1929 N N . LYS B 1 57 ? 9.281 -2.648 0.196 1 95.88 57 LYS B N 1
ATOM 1930 C CA . LYS B 1 57 ? 8.633 -1.457 -0.342 1 95.88 57 LYS B CA 1
ATOM 1931 C C . LYS B 1 57 ? 7.367 -1.121 0.442 1 95.88 57 LYS B C 1
ATOM 1933 O O . LYS B 1 57 ? 7.051 0.052 0.651 1 95.88 57 LYS B O 1
ATOM 1938 N N . ALA B 1 58 ? 6.668 -2.105 0.788 1 96.31 58 ALA B N 1
ATOM 1939 C CA . ALA B 1 58 ? 5.465 -1.898 1.592 1 96.31 58 ALA B CA 1
ATOM 1940 C C . ALA B 1 58 ? 5.809 -1.271 2.939 1 96.31 58 ALA B C 1
ATOM 1942 O O . ALA B 1 58 ? 5.125 -0.351 3.395 1 96.31 58 ALA B O 1
ATOM 1943 N N . ALA B 1 59 ? 6.824 -1.752 3.545 1 95.44 59 ALA B N 1
ATOM 1944 C CA . ALA B 1 59 ? 7.266 -1.2 4.824 1 95.44 59 ALA B CA 1
ATOM 1945 C C . ALA B 1 59 ? 7.676 0.262 4.676 1 95.44 59 ALA B C 1
ATOM 1947 O O . ALA B 1 59 ? 7.352 1.093 5.531 1 95.44 59 ALA B O 1
ATOM 1948 N N . GLU B 1 60 ? 8.367 0.496 3.66 1 96.69 60 GLU B N 1
ATOM 1949 C CA . GLU B 1 60 ? 8.805 1.862 3.396 1 96.69 60 GLU B CA 1
ATOM 1950 C C . GLU B 1 60 ? 7.617 2.797 3.191 1 96.69 60 GLU B C 1
ATOM 1952 O O . GLU B 1 60 ? 7.586 3.9 3.742 1 96.69 60 GLU B O 1
ATOM 1957 N N . LEU B 1 61 ? 6.727 2.387 2.4 1 97.06 61 LEU B N 1
ATOM 1958 C CA . LEU B 1 61 ? 5.543 3.203 2.148 1 97.06 61 LEU B CA 1
ATOM 1959 C C . LEU B 1 61 ? 4.754 3.432 3.434 1 97.06 61 LEU B C 1
ATOM 1961 O O . LEU B 1 61 ? 4.293 4.547 3.693 1 97.06 61 LEU B O 1
ATOM 1965 N N . ALA B 1 62 ? 4.605 2.402 4.219 1 96.31 62 ALA B N 1
ATOM 1966 C CA . ALA B 1 62 ? 3.912 2.529 5.496 1 96.31 62 ALA B CA 1
ATOM 1967 C C . ALA B 1 62 ? 4.594 3.562 6.391 1 96.31 62 ALA B C 1
ATOM 1969 O O . ALA B 1 62 ? 3.924 4.375 7.031 1 96.31 62 ALA B O 1
ATOM 1970 N N . ARG B 1 63 ? 5.852 3.523 6.426 1 96.19 63 ARG B N 1
ATOM 1971 C CA . ARG B 1 63 ? 6.617 4.469 7.23 1 96.19 63 ARG B CA 1
ATOM 1972 C C . ARG B 1 63 ? 6.418 5.898 6.73 1 96.19 63 ARG B C 1
ATOM 1974 O O . ARG B 1 63 ? 6.277 6.828 7.531 1 96.19 63 ARG B O 1
ATOM 1981 N N . MET B 1 64 ? 6.434 6.059 5.469 1 95.62 64 MET B N 1
ATOM 1982 C CA . MET B 1 64 ? 6.238 7.379 4.879 1 95.62 64 MET B CA 1
ATOM 1983 C C . MET B 1 64 ? 4.859 7.934 5.223 1 95.62 64 MET B C 1
ATOM 1985 O O . MET B 1 64 ? 4.723 9.109 5.551 1 95.62 64 MET B O 1
ATOM 1989 N N . LEU B 1 65 ? 3.91 7.109 5.125 1 94.31 65 LEU B N 1
ATOM 1990 C CA . LEU B 1 65 ? 2.553 7.52 5.469 1 94.31 65 LEU B CA 1
ATOM 1991 C C . LEU B 1 65 ? 2.455 7.898 6.941 1 94.31 65 LEU B C 1
ATOM 1993 O O . LEU B 1 65 ? 1.779 8.867 7.293 1 94.31 65 LEU B O 1
ATOM 1997 N N . THR B 1 66 ? 3.098 7.145 7.758 1 93.81 66 THR B N 1
ATOM 1998 C CA . THR B 1 66 ? 3.113 7.43 9.188 1 93.81 66 THR B CA 1
ATOM 1999 C C . THR B 1 66 ? 3.791 8.766 9.461 1 93.81 66 THR B C 1
ATOM 2001 O O . THR B 1 66 ? 3.299 9.562 10.266 1 93.81 66 THR B O 1
ATOM 2004 N N . GLU B 1 67 ? 4.871 8.938 8.844 1 94.06 67 GLU B N 1
ATOM 2005 C CA . GLU B 1 67 ? 5.59 10.203 9 1 94.06 67 GLU B CA 1
ATOM 2006 C C . GLU B 1 67 ? 4.727 11.383 8.562 1 94.06 67 GLU B C 1
ATOM 2008 O O . GLU B 1 67 ? 4.715 12.422 9.227 1 94.06 67 GLU B O 1
ATOM 2013 N N . ARG B 1 68 ? 4.07 11.219 7.504 1 91.62 68 ARG B N 1
ATOM 2014 C CA . ARG B 1 68 ? 3.17 12.266 7.039 1 91.62 68 ARG B CA 1
ATOM 2015 C C . ARG B 1 68 ? 2.104 12.578 8.086 1 91.62 68 ARG B C 1
ATOM 2017 O O . ARG B 1 68 ? 1.823 13.742 8.359 1 91.62 68 ARG B O 1
ATOM 2024 N N . GLU B 1 69 ? 1.538 11.555 8.57 1 89.5 69 GLU B N 1
ATOM 2025 C CA . GLU B 1 69 ? 0.514 11.734 9.594 1 89.5 69 GLU B CA 1
ATOM 2026 C C . GLU B 1 69 ? 1.078 12.453 10.812 1 89.5 69 GLU B C 1
ATOM 2028 O O . GLU B 1 69 ? 0.406 13.305 11.406 1 89.5 69 GLU B O 1
ATOM 2033 N N . ASP B 1 70 ? 2.256 12.125 11.203 1 91.06 70 ASP B N 1
ATOM 2034 C CA . ASP B 1 70 ? 2.908 12.758 12.344 1 91.06 70 ASP B CA 1
ATOM 2035 C C . ASP B 1 70 ? 3.088 14.258 12.109 1 91.06 70 ASP B C 1
ATOM 2037 O O . ASP B 1 70 ? 2.846 15.062 13.008 1 91.06 70 ASP B O 1
ATOM 2041 N N . ILE B 1 71 ? 3.504 14.617 10.945 1 89.38 71 ILE B N 1
ATOM 2042 C CA . ILE B 1 71 ? 3.713 16.016 10.586 1 89.38 71 ILE B CA 1
ATOM 2043 C C . ILE B 1 71 ? 2.377 16.766 10.609 1 89.38 71 ILE B C 1
ATOM 2045 O O . ILE B 1 71 ? 2.293 17.891 11.109 1 89.38 71 ILE B O 1
ATOM 2049 N N . LEU B 1 72 ? 1.377 16.125 10.125 1 85.94 72 LEU B N 1
ATOM 2050 C CA . LEU B 1 72 ? 0.054 16.734 10.102 1 85.94 72 LEU B CA 1
ATOM 2051 C C . LEU B 1 72 ? -0.487 16.922 11.516 1 85.94 72 LEU B C 1
ATOM 2053 O O . LEU B 1 72 ? -1.138 17.922 11.812 1 85.94 72 LEU B O 1
ATOM 2057 N N . ASN B 1 73 ? -0.197 15.992 12.336 1 85.62 73 ASN B N 1
ATOM 2058 C CA . ASN B 1 73 ? -0.715 16.016 13.703 1 85.62 73 ASN B CA 1
ATOM 2059 C C . ASN B 1 73 ? -0.008 17.078 14.547 1 85.62 73 ASN B C 1
ATOM 2061 O O . ASN B 1 73 ? -0.588 17.609 15.5 1 85.62 73 ASN B O 1
ATOM 2065 N N . ARG B 1 74 ? 1.196 17.359 14.18 1 85 74 ARG B N 1
ATOM 2066 C CA . ARG B 1 74 ? 1.94 18.281 15.023 1 85 74 ARG B CA 1
ATOM 2067 C C . ARG B 1 74 ? 1.858 19.719 14.492 1 85 74 ARG B C 1
ATOM 2069 O O . ARG B 1 74 ? 2.377 20.641 15.109 1 85 74 ARG B O 1
ATOM 2076 N N . ASN B 1 75 ? 1.276 19.797 13.344 1 79.38 75 ASN B N 1
ATOM 2077 C CA . ASN B 1 75 ? 1.104 21.109 12.727 1 79.38 75 ASN B CA 1
ATOM 2078 C C . ASN B 1 75 ? -0.352 21.375 12.352 1 79.38 75 ASN B C 1
ATOM 2080 O O . ASN B 1 75 ? -1.191 20.469 12.461 1 79.38 75 ASN B O 1
ATOM 2084 N N . ALA B 1 76 ? -0.594 22.609 12.062 1 78.31 76 ALA B N 1
ATOM 2085 C CA . ALA B 1 76 ? -1.93 22.969 11.594 1 78.31 76 ALA B CA 1
ATOM 2086 C C . ALA B 1 76 ? -2 22.938 10.07 1 78.31 76 ALA B C 1
ATOM 2088 O O . ALA B 1 76 ? -2.51 23.875 9.445 1 78.31 76 ALA B O 1
ATOM 2089 N N . PHE B 1 77 ? -1.367 21.844 9.477 1 78.38 77 PHE B N 1
ATOM 2090 C CA . PHE B 1 77 ? -1.443 21.609 8.039 1 78.38 77 PHE B CA 1
ATOM 2091 C C . PHE B 1 77 ? -2.656 20.75 7.695 1 78.38 77 PHE B C 1
ATOM 2093 O O . PHE B 1 77 ? -3.182 20.047 8.547 1 78.38 77 PHE B O 1
ATOM 2100 N N . CYS B 1 78 ? -3.148 20.969 6.531 1 75.81 78 CYS B N 1
ATOM 2101 C CA . CYS B 1 78 ? -4.188 20.078 6.039 1 75.81 78 CYS B CA 1
ATOM 2102 C C . CYS B 1 78 ? -3.848 19.562 4.645 1 75.81 78 CYS B C 1
ATOM 2104 O O . CYS B 1 78 ? -3.152 20.234 3.883 1 75.81 78 CYS B O 1
ATOM 2106 N N . ILE B 1 79 ? -4.18 18.297 4.535 1 79 79 ILE B N 1
ATOM 2107 C CA . ILE B 1 79 ? -4.035 17.703 3.215 1 79 79 ILE B CA 1
ATOM 2108 C C . ILE B 1 79 ? -5.359 17.078 2.781 1 79 79 ILE B C 1
ATOM 2110 O O . ILE B 1 79 ? -6.035 16.422 3.58 1 79 79 ILE B O 1
ATOM 2114 N N . GLU B 1 80 ? -5.746 17.484 1.639 1 78.44 80 GLU B N 1
ATOM 2115 C CA . GLU B 1 80 ? -6.918 16.812 1.074 1 78.44 80 GLU B CA 1
ATOM 2116 C C . GLU B 1 80 ? -6.539 15.484 0.427 1 78.44 80 GLU B C 1
ATOM 2118 O O . GLU B 1 80 ? -5.809 15.461 -0.564 1 78.44 80 GLU B O 1
ATOM 2123 N N . ARG B 1 81 ? -6.945 14.5 1.104 1 76.31 81 ARG B N 1
ATOM 2124 C CA . ARG B 1 81 ? -6.668 13.164 0.594 1 76.31 81 ARG B CA 1
ATOM 2125 C C . ARG B 1 81 ? -7.742 12.172 1.033 1 76.31 81 ARG B C 1
ATOM 2127 O O . ARG B 1 81 ? -8.484 12.438 1.978 1 76.31 81 ARG B O 1
ATOM 2134 N N . THR B 1 82 ? -7.785 11.156 0.287 1 75.5 82 THR B N 1
ATOM 2135 C CA . THR B 1 82 ? -8.656 10.07 0.72 1 75.5 82 THR B CA 1
ATOM 2136 C C . THR B 1 82 ? -8.047 9.328 1.905 1 75.5 82 THR B C 1
ATOM 2138 O O . THR B 1 82 ? -6.945 8.789 1.803 1 75.5 82 THR B O 1
ATOM 2141 N N . THR B 1 83 ? -8.711 9.383 3.016 1 78.31 83 THR B N 1
ATOM 2142 C CA . THR B 1 83 ? -8.086 8.797 4.195 1 78.31 83 THR B CA 1
ATOM 2143 C C . THR B 1 83 ? -8.82 7.527 4.621 1 78.31 83 THR B C 1
ATOM 2145 O O . THR B 1 83 ? -8.195 6.57 5.086 1 78.31 83 THR B O 1
ATOM 2148 N N . HIS B 1 84 ? -10.086 7.629 4.305 1 90.25 84 HIS B N 1
ATOM 2149 C CA . HIS B 1 84 ? -10.836 6.461 4.75 1 90.25 84 HIS B CA 1
ATOM 2150 C C . HIS B 1 84 ? -10.68 5.297 3.781 1 90.25 84 HIS B C 1
ATOM 2152 O O . HIS B 1 84 ? -10.797 5.473 2.566 1 90.25 84 HIS B O 1
ATOM 2158 N N . LEU B 1 85 ? -10.539 4.129 4.336 1 94.94 85 LEU B N 1
ATOM 2159 C CA . LEU B 1 85 ? -10.25 2.943 3.537 1 94.94 85 LEU B CA 1
ATOM 2160 C C . LEU B 1 85 ? -11.383 2.65 2.562 1 94.94 85 LEU B C 1
ATOM 2162 O O . LEU B 1 85 ? -11.141 2.307 1.402 1 94.94 85 LEU B O 1
ATOM 2166 N N . VAL B 1 86 ? -12.609 2.766 3.002 1 96.31 86 VAL B N 1
ATOM 2167 C CA . VAL B 1 86 ? -13.758 2.459 2.152 1 96.31 86 VAL B CA 1
ATOM 2168 C C . VAL B 1 86 ? -13.812 3.439 0.984 1 96.31 86 VAL B C 1
ATOM 2170 O O . VAL B 1 86 ? -14.211 3.074 -0.123 1 96.31 86 VAL B O 1
ATOM 2173 N N . ASP B 1 87 ? -13.43 4.703 1.225 1 94.31 87 ASP B N 1
ATOM 2174 C CA . ASP B 1 87 ? -13.352 5.668 0.132 1 94.31 87 ASP B CA 1
ATOM 2175 C C . ASP B 1 87 ? -12.273 5.27 -0.877 1 94.31 87 ASP B C 1
ATOM 2177 O O . ASP B 1 87 ? -12.453 5.449 -2.084 1 94.31 87 ASP B O 1
ATOM 2181 N N . LEU B 1 88 ? -11.219 4.809 -0.384 1 94.81 88 LEU B N 1
ATOM 2182 C CA . LEU B 1 88 ? -10.172 4.297 -1.265 1 94.81 88 LEU B CA 1
ATOM 2183 C C . LEU B 1 88 ? -10.688 3.123 -2.092 1 94.81 88 LEU B C 1
ATOM 2185 O O . LEU B 1 88 ? -10.422 3.043 -3.293 1 94.81 88 LEU B O 1
ATOM 2189 N N . ILE B 1 89 ? -11.391 2.238 -1.429 1 97.19 89 ILE B N 1
ATOM 2190 C CA . ILE B 1 89 ? -11.977 1.078 -2.09 1 97.19 89 ILE B CA 1
ATOM 2191 C C . ILE B 1 89 ? -12.938 1.539 -3.186 1 97.19 89 ILE B C 1
ATOM 2193 O O . ILE B 1 89 ? -12.906 1.021 -4.305 1 97.19 89 ILE B O 1
ATOM 2197 N N . ASP B 1 90 ? -13.727 2.492 -2.842 1 96.38 90 ASP B N 1
ATOM 2198 C CA . ASP B 1 90 ? -14.695 3.016 -3.795 1 96.38 90 ASP B CA 1
ATOM 2199 C C . ASP B 1 90 ? -14 3.6 -5.023 1 96.38 90 ASP B C 1
ATOM 2201 O O . ASP B 1 90 ? -14.383 3.305 -6.16 1 96.38 90 ASP B O 1
ATOM 2205 N N . THR B 1 91 ? -13.031 4.398 -4.781 1 94.81 91 THR B N 1
ATOM 2206 C CA . THR B 1 91 ? -12.289 5.008 -5.879 1 94.81 91 THR B CA 1
ATOM 2207 C C . THR B 1 91 ? -11.57 3.941 -6.703 1 94.81 91 THR B C 1
ATOM 2209 O O . THR B 1 91 ? -11.586 3.992 -7.934 1 94.81 91 THR B O 1
ATOM 2212 N N . ALA B 1 92 ? -11 2.965 -6.059 1 96.25 92 ALA B N 1
ATOM 2213 C CA . ALA B 1 92 ? -10.258 1.899 -6.727 1 96.25 92 ALA B CA 1
ATOM 2214 C C . ALA B 1 92 ? -11.188 1.017 -7.551 1 96.25 92 ALA B C 1
ATOM 2216 O O . ALA B 1 92 ? -10.758 0.375 -8.516 1 96.25 92 ALA B O 1
ATOM 2217 N N . SER B 1 93 ? -12.461 0.977 -7.18 1 96.88 93 SER B N 1
ATOM 2218 C CA . SER B 1 93 ? -13.438 0.1 -7.824 1 96.88 93 SER B CA 1
ATOM 2219 C C . SER B 1 93 ? -14.227 0.844 -8.891 1 96.88 93 SER B C 1
ATOM 2221 O O . SER B 1 93 ? -15.297 0.387 -9.312 1 96.88 93 SER B O 1
ATOM 2223 N N . GLY B 1 94 ? -13.781 1.924 -9.289 1 93.44 94 GLY B N 1
ATOM 2224 C CA . GLY B 1 94 ? -14.492 2.795 -10.211 1 93.44 94 GLY B CA 1
ATOM 2225 C C . GLY B 1 94 ? -14.961 2.08 -11.469 1 93.44 94 GLY B C 1
ATOM 2226 O O . GLY B 1 94 ? -16.062 2.336 -11.969 1 93.44 94 GLY B O 1
ATOM 2227 N N . GLN B 1 95 ? -14.211 1.153 -11.922 1 93.62 95 GLN B N 1
ATOM 2228 C CA . GLN B 1 95 ? -14.531 0.465 -13.164 1 93.62 95 GLN B CA 1
ATOM 2229 C C . GLN B 1 95 ? -15.039 -0.949 -12.898 1 93.62 95 GLN B C 1
ATOM 2231 O O . GLN B 1 95 ? -15.188 -1.747 -13.82 1 93.62 95 GLN B O 1
ATOM 2236 N N . ASN B 1 96 ? -15.195 -1.24 -11.672 1 96.12 96 ASN B N 1
ATOM 2237 C CA . ASN B 1 96 ? -15.656 -2.57 -11.289 1 96.12 96 ASN B CA 1
ATOM 2238 C C . ASN B 1 96 ? -17.188 -2.643 -11.242 1 96.12 96 ASN B C 1
ATOM 2240 O O . ASN B 1 96 ? -17.797 -2.258 -10.25 1 96.12 96 ASN B O 1
ATOM 2244 N N . GLY B 1 97 ? -17.75 -3.158 -12.203 1 96.25 97 GLY B N 1
ATOM 2245 C CA . GLY B 1 97 ? -19.188 -3.236 -12.32 1 96.25 97 GLY B CA 1
ATOM 2246 C C . GLY B 1 97 ? -19.844 -4.059 -11.227 1 96.25 97 GLY B C 1
ATOM 2247 O O . GLY B 1 97 ? -20.906 -3.711 -10.727 1 96.25 97 GLY B O 1
ATOM 2248 N N . HIS B 1 98 ? -19.219 -5.211 -10.844 1 97.56 98 HIS B N 1
ATOM 2249 C CA . HIS B 1 98 ? -19.734 -6.047 -9.766 1 97.56 98 HIS B CA 1
ATOM 2250 C C . HIS B 1 98 ? -19.781 -5.273 -8.445 1 97.56 98 HIS B C 1
ATOM 2252 O O . HIS B 1 98 ? -20.75 -5.387 -7.691 1 97.56 98 HIS B O 1
ATOM 2258 N N . TYR B 1 99 ? -18.828 -4.492 -8.266 1 98.06 99 TYR B N 1
ATOM 2259 C CA . TYR B 1 99 ? -18.781 -3.658 -7.074 1 98.06 99 TYR B CA 1
ATOM 2260 C C . TYR B 1 99 ? -19.938 -2.666 -7.047 1 98.06 99 TYR B C 1
ATOM 2262 O O . TYR B 1 99 ? -20.688 -2.6 -6.066 1 98.06 99 TYR B O 1
ATOM 2270 N N . HIS B 1 100 ? -20.141 -1.99 -8.094 1 97.25 100 HIS B N 1
ATOM 2271 C CA . HIS B 1 100 ? -21.141 -0.918 -8.148 1 97.25 100 HIS B CA 1
ATOM 2272 C C . HIS B 1 100 ? -22.547 -1.468 -8.031 1 97.25 100 HIS B C 1
ATOM 2274 O O . HIS B 1 100 ? -23.406 -0.842 -7.406 1 97.25 100 HIS B O 1
ATOM 2280 N N . SER B 1 101 ? -22.656 -2.584 -8.57 1 97.19 101 SER B N 1
ATOM 2281 C CA . SER B 1 101 ? -24.016 -3.125 -8.648 1 97.19 101 SER B CA 1
ATOM 2282 C C . SER B 1 101 ? -24.406 -3.82 -7.348 1 97.19 101 SER B C 1
ATOM 2284 O O . SER B 1 101 ? -25.578 -3.875 -6.996 1 97.19 101 SER B O 1
ATOM 2286 N N . TYR B 1 102 ? -23.359 -4.32 -6.598 1 97.56 102 TYR B N 1
ATOM 2287 C CA . TYR B 1 102 ? -23.75 -5.23 -5.527 1 97.56 102 TYR B CA 1
ATOM 2288 C C . TYR B 1 102 ? -23.094 -4.836 -4.211 1 97.56 102 TYR B C 1
ATOM 2290 O O . TYR B 1 102 ? -23.766 -4.691 -3.188 1 97.56 102 TYR B O 1
ATOM 2298 N N . LEU B 1 103 ? -21.859 -4.633 -4.188 1 97.94 103 LEU B N 1
ATOM 2299 C CA . LEU B 1 103 ? -21.109 -4.508 -2.945 1 97.94 103 LEU B CA 1
ATOM 2300 C C . LEU B 1 103 ? -21.094 -3.061 -2.461 1 97.94 103 LEU B C 1
ATOM 2302 O O . LEU B 1 103 ? -21.062 -2.807 -1.254 1 97.94 103 LEU B O 1
ATOM 2306 N N . ARG B 1 104 ? -21.141 -2.127 -3.293 1 97.81 104 ARG B N 1
ATOM 2307 C CA . ARG B 1 104 ? -20.922 -0.724 -2.957 1 97.81 104 ARG B CA 1
ATOM 2308 C C . ARG B 1 104 ? -21.891 -0.26 -1.874 1 97.81 104 ARG B C 1
ATOM 2310 O O . ARG B 1 104 ? -21.469 0.32 -0.869 1 97.81 104 ARG B O 1
ATOM 2317 N N . LYS B 1 105 ? -23.141 -0.458 -2.078 1 97.56 105 LYS B N 1
ATOM 2318 C CA . LYS B 1 105 ? -24.172 0.044 -1.163 1 97.56 105 LYS B CA 1
ATOM 2319 C C . LYS B 1 105 ? -24.016 -0.577 0.223 1 97.56 105 LYS B C 1
ATOM 2321 O O . LYS B 1 105 ? -23.938 0.137 1.225 1 97.56 105 LYS B O 1
ATOM 2326 N N . PRO B 1 106 ? -23.922 -1.917 0.271 1 97.88 106 PRO B N 1
ATOM 2327 C CA . PRO B 1 106 ? -23.766 -2.473 1.616 1 97.88 106 PRO B CA 1
ATOM 2328 C C . PRO B 1 106 ? -22.453 -2.047 2.279 1 97.88 106 PRO B C 1
ATOM 2330 O O . PRO B 1 106 ? -22.406 -1.872 3.5 1 97.88 106 PRO B O 1
ATOM 2333 N N . LEU B 1 107 ? -21.406 -1.914 1.568 1 97.5 107 LEU B N 1
ATOM 2334 C CA . LEU B 1 107 ? -20.141 -1.478 2.139 1 97.5 107 LEU B CA 1
ATOM 2335 C C . LEU B 1 107 ? -20.219 -0.028 2.604 1 97.5 107 LEU B C 1
ATOM 2337 O O . LEU B 1 107 ? -19.688 0.322 3.658 1 97.5 107 LEU B O 1
ATOM 2341 N N . ASP B 1 108 ? -20.859 0.771 1.831 1 96.69 108 ASP B N 1
ATOM 2342 C CA . ASP B 1 108 ? -21.047 2.168 2.211 1 96.69 108 ASP B CA 1
ATOM 2343 C C . ASP B 1 108 ? -21.906 2.279 3.473 1 96.69 108 ASP B C 1
ATOM 2345 O O . ASP B 1 108 ? -21.703 3.188 4.281 1 96.69 108 ASP B O 1
ATOM 2349 N N . ALA B 1 109 ? -22.859 1.452 3.572 1 97.31 109 ALA B N 1
ATOM 2350 C CA . ALA B 1 109 ? -23.672 1.424 4.785 1 97.31 109 ALA B CA 1
ATOM 2351 C C . ALA B 1 109 ? -22.812 1.148 6.016 1 97.31 109 ALA B C 1
ATOM 2353 O O . ALA B 1 109 ? -23.016 1.758 7.07 1 97.31 109 ALA B O 1
ATOM 2354 N N . LEU B 1 110 ? -21.859 0.236 5.906 1 97.06 110 LEU B N 1
ATOM 2355 C CA . LEU B 1 110 ? -20.938 -0.041 7.012 1 97.06 110 LEU B CA 1
ATOM 2356 C C . LEU B 1 110 ? -20.078 1.174 7.316 1 97.06 110 LEU B C 1
ATOM 2358 O O . LEU B 1 110 ? -19.812 1.479 8.484 1 97.06 110 LEU B O 1
ATOM 2362 N N . ARG B 1 111 ? -19.641 1.808 6.309 1 95.5 111 ARG B N 1
ATOM 2363 C CA . ARG B 1 111 ? -18.844 3.012 6.477 1 95.5 111 ARG B CA 1
ATOM 2364 C C . ARG B 1 111 ? -19.609 4.086 7.238 1 95.5 111 ARG B C 1
ATOM 2366 O O . ARG B 1 111 ? -19.031 4.777 8.086 1 95.5 111 ARG B O 1
ATOM 2373 N N . CYS B 1 112 ? -20.828 4.242 6.859 1 95.75 112 CYS B N 1
ATOM 2374 C CA . CYS B 1 112 ? -21.672 5.246 7.496 1 95.75 112 CYS B CA 1
ATOM 2375 C C . CYS B 1 112 ? -21.938 4.891 8.953 1 95.75 112 CYS B C 1
ATOM 2377 O O . CYS B 1 112 ? -22.031 5.773 9.805 1 95.75 112 CYS B O 1
ATOM 2379 N N . GLN B 1 113 ? -22.062 3.703 9.211 1 95.75 113 GLN B N 1
ATOM 2380 C CA . GLN B 1 113 ? -22.359 3.232 10.562 1 95.75 113 GLN B CA 1
ATOM 2381 C C . GLN B 1 113 ? -21.109 3.26 11.438 1 95.75 113 GLN B C 1
ATOM 2383 O O . GLN B 1 113 ? -21.203 3.527 12.641 1 95.75 113 GLN B O 1
ATOM 2388 N N . TYR B 1 114 ? -19.938 2.902 10.82 1 96.25 114 TYR B N 1
ATOM 2389 C CA . TYR B 1 114 ? -18.672 2.805 11.562 1 96.25 114 TYR B CA 1
ATOM 2390 C C . TYR B 1 114 ? -17.641 3.777 11.008 1 96.25 114 TYR B C 1
ATOM 2392 O O . TYR B 1 114 ? -17.125 3.58 9.906 1 96.25 114 TYR B O 1
ATOM 2400 N N . ASP B 1 115 ? -17.266 4.68 11.82 1 92.5 115 ASP B N 1
ATOM 2401 C CA . ASP B 1 115 ? -16.328 5.707 11.359 1 92.5 115 ASP B CA 1
ATOM 2402 C C . ASP B 1 115 ? -14.906 5.168 11.305 1 92.5 115 ASP B C 1
ATOM 2404 O O . ASP B 1 115 ? -14.688 3.957 11.391 1 92.5 115 ASP B O 1
ATOM 2408 N N . GLY B 1 116 ? -13.953 5.988 11.164 1 92.5 116 GLY B N 1
ATOM 2409 C CA . GLY B 1 116 ? -12.57 5.641 10.852 1 92.5 116 GLY B CA 1
ATOM 2410 C C . GLY B 1 116 ? -11.898 4.832 11.945 1 92.5 116 GLY B C 1
ATOM 2411 O O . GLY B 1 116 ? -10.984 4.055 11.664 1 92.5 116 GLY B O 1
ATOM 2412 N N . LYS B 1 117 ? -12.32 5.047 13.18 1 93.19 117 LYS B N 1
ATOM 2413 C CA . LYS B 1 117 ? -11.625 4.379 14.273 1 93.19 117 LYS B CA 1
ATOM 2414 C C . LYS B 1 117 ? -11.859 2.873 14.234 1 93.19 117 LYS B C 1
ATOM 2416 O O . LYS B 1 117 ? -11.141 2.111 14.883 1 93.19 117 LYS B O 1
ATOM 2421 N N . TYR B 1 118 ? -12.883 2.395 13.5 1 96.38 118 TYR B N 1
ATOM 2422 C CA . TYR B 1 118 ? -13.219 0.978 13.422 1 96.38 118 TYR B CA 1
ATOM 2423 C C . TYR B 1 118 ? -12.453 0.3 12.289 1 96.38 118 TYR B C 1
ATOM 2425 O O . TYR B 1 118 ? -12.438 -0.929 12.195 1 96.38 118 TYR B O 1
ATOM 2433 N N . TRP B 1 119 ? -11.922 1.075 11.406 1 96.56 119 TRP B N 1
ATOM 2434 C CA . TRP B 1 119 ? -11.234 0.581 10.219 1 96.56 119 TRP B CA 1
ATOM 2435 C C . TRP B 1 119 ? -9.727 0.748 10.359 1 96.56 119 TRP B C 1
ATOM 2437 O O . TRP B 1 119 ? -9.258 1.674 11.023 1 96.56 119 TRP B O 1
ATOM 2447 N N . PRO B 1 120 ? -8.992 -0.151 9.742 1 96.38 120 PRO B N 1
ATOM 2448 C CA . PRO B 1 120 ? -7.547 0.105 9.688 1 96.38 120 PRO B CA 1
ATOM 2449 C C . PRO B 1 120 ? -7.176 1.192 8.688 1 96.38 120 PRO B C 1
ATOM 2451 O O . PRO B 1 120 ? -7.953 1.487 7.773 1 96.38 120 PRO B O 1
ATOM 2454 N N . SER B 1 121 ? -6.051 1.759 8.93 1 94.19 121 SER B N 1
ATOM 2455 C CA . SER B 1 121 ? -5.492 2.701 7.965 1 94.19 121 SER B CA 1
ATOM 2456 C C . SER B 1 121 ? -4.754 1.974 6.844 1 94.19 121 SER B C 1
ATOM 2458 O O . SER B 1 121 ? -4.477 0.777 6.949 1 94.19 121 SER B O 1
ATOM 2460 N N . LEU B 1 122 ? -4.52 2.719 5.781 1 94.62 122 LEU B N 1
ATOM 2461 C CA . LEU B 1 122 ? -3.729 2.146 4.695 1 94.62 122 LEU B CA 1
ATOM 2462 C C . LEU B 1 122 ? -2.346 1.737 5.191 1 94.62 122 LEU B C 1
ATOM 2464 O O . LEU B 1 122 ? -1.808 0.712 4.766 1 94.62 122 LEU B O 1
ATOM 2468 N N . GLN B 1 123 ? -1.812 2.514 6.102 1 94.88 123 GLN B N 1
ATOM 2469 C CA . GLN B 1 123 ? -0.518 2.197 6.691 1 94.88 123 GLN B CA 1
ATOM 2470 C C . GLN B 1 123 ? -0.54 0.828 7.367 1 94.88 123 GLN B C 1
ATOM 2472 O O . GLN B 1 123 ? 0.385 0.031 7.195 1 94.88 123 GLN B O 1
ATOM 2477 N N . GLN B 1 124 ? -1.508 0.621 8.094 1 95 124 GLN B N 1
ATOM 2478 C CA . GLN B 1 124 ? -1.627 -0.641 8.82 1 95 124 GLN B CA 1
ATOM 2479 C C . GLN B 1 124 ? -1.787 -1.814 7.855 1 95 124 GLN B C 1
ATOM 2481 O O . GLN B 1 124 ? -1.267 -2.904 8.102 1 95 124 GLN B O 1
ATOM 2486 N N . ILE B 1 125 ? -2.494 -1.638 6.777 1 96.38 125 ILE B N 1
ATOM 2487 C CA . ILE B 1 125 ? -2.633 -2.66 5.746 1 96.38 125 ILE B CA 1
ATOM 2488 C C . ILE B 1 125 ? -1.268 -2.961 5.129 1 96.38 125 ILE B C 1
ATOM 2490 O O . ILE B 1 125 ? -0.914 -4.125 4.926 1 96.38 125 ILE B O 1
ATOM 2494 N N . LEU B 1 126 ? -0.545 -1.916 4.836 1 96.38 126 LEU B N 1
ATOM 2495 C CA . LEU B 1 126 ? 0.775 -2.051 4.23 1 96.38 126 LEU B CA 1
ATOM 2496 C C . LEU B 1 126 ? 1.741 -2.748 5.18 1 96.38 126 LEU B C 1
ATOM 2498 O O . LEU B 1 126 ? 2.623 -3.49 4.742 1 96.38 126 LEU B O 1
ATOM 2502 N N . GLU B 1 127 ? 1.557 -2.539 6.441 1 95.5 127 GLU B N 1
ATOM 2503 C CA . GLU B 1 127 ? 2.389 -3.225 7.426 1 95.5 127 GLU B CA 1
ATOM 2504 C C . GLU B 1 127 ? 2.166 -4.734 7.379 1 95.5 127 GLU B C 1
ATOM 2506 O O . GLU B 1 127 ? 3.105 -5.512 7.566 1 95.5 127 GLU B O 1
ATOM 2511 N N . VAL B 1 128 ? 0.964 -5.109 7.184 1 94.12 128 VAL B N 1
ATOM 2512 C CA . VAL B 1 128 ? 0.664 -6.531 7.039 1 94.12 128 VAL B CA 1
ATOM 2513 C C . VAL B 1 128 ? 1.376 -7.086 5.809 1 94.12 128 VAL B C 1
ATOM 2515 O O . VAL B 1 128 ? 2.016 -8.141 5.879 1 94.12 128 VAL B O 1
ATOM 2518 N N . ALA B 1 129 ? 1.252 -6.371 4.695 1 92.69 129 ALA B N 1
ATOM 2519 C CA . ALA B 1 129 ? 1.913 -6.797 3.463 1 92.69 129 ALA B CA 1
ATOM 2520 C C . ALA B 1 129 ? 3.426 -6.867 3.648 1 92.69 129 ALA B C 1
ATOM 2522 O O . ALA B 1 129 ? 4.09 -7.73 3.072 1 92.69 129 ALA B O 1
ATOM 2523 N N . ALA B 1 130 ? 3.967 -5.969 4.414 1 92.81 130 ALA B N 1
ATOM 2524 C CA . ALA B 1 130 ? 5.402 -5.898 4.664 1 92.81 130 ALA B CA 1
ATOM 2525 C C . ALA B 1 130 ? 5.879 -7.105 5.465 1 92.81 130 ALA B C 1
ATOM 2527 O O . ALA B 1 130 ? 7.043 -7.504 5.367 1 92.81 130 ALA B O 1
ATOM 2528 N N . CYS B 1 131 ? 4.977 -7.602 6.199 1 90.06 131 CYS B N 1
ATOM 2529 C CA . CYS B 1 131 ? 5.359 -8.703 7.078 1 90.06 131 CYS B CA 1
ATOM 2530 C C . CYS B 1 131 ? 5.145 -10.047 6.391 1 90.06 131 CYS B C 1
ATOM 2532 O O . CYS B 1 131 ? 5.562 -11.086 6.906 1 90.06 131 CYS B O 1
ATOM 2534 N N . GLU B 1 132 ? 4.547 -9.898 5.285 1 84.88 132 GLU B N 1
ATOM 2535 C CA . GLU B 1 132 ? 4.348 -11.141 4.551 1 84.88 132 GLU B CA 1
ATOM 2536 C C . GLU B 1 132 ? 5.617 -11.547 3.807 1 84.88 132 GLU B C 1
ATOM 2538 O O . GLU B 1 132 ? 6.227 -10.734 3.111 1 84.88 132 GLU B O 1
ATOM 2543 N N . THR B 1 133 ? 6.059 -12.734 4.113 1 77.12 133 THR B N 1
ATOM 2544 C CA . THR B 1 133 ? 7.199 -13.312 3.41 1 77.12 133 THR B CA 1
ATOM 2545 C C . THR B 1 133 ? 6.793 -14.578 2.67 1 77.12 133 THR B C 1
ATOM 2547 O O . THR B 1 133 ? 7.164 -15.688 3.07 1 77.12 133 THR B O 1
ATOM 2550 N N . PRO B 1 134 ? 6.078 -14.266 1.665 1 77.19 134 PRO B N 1
ATOM 2551 C CA . PRO B 1 134 ? 5.586 -15.477 0.993 1 77.19 134 PRO B CA 1
ATOM 2552 C C . PRO B 1 134 ? 6.703 -16.266 0.32 1 77.19 134 PRO B C 1
ATOM 2554 O O . PRO B 1 134 ? 7.652 -15.688 -0.203 1 77.19 134 PRO B O 1
ATOM 2557 N N . VAL B 1 135 ? 6.617 -17.531 0.476 1 75.94 135 VAL B N 1
ATOM 2558 C CA . VAL B 1 135 ? 7.539 -18.438 -0.197 1 75.94 135 VAL B CA 1
ATOM 2559 C C . VAL B 1 135 ? 6.867 -19.047 -1.426 1 75.94 135 VAL B C 1
ATOM 2561 O O . VAL B 1 135 ? 5.723 -19.516 -1.352 1 75.94 135 VAL B O 1
ATOM 2564 N N . ALA B 1 136 ? 7.617 -18.938 -2.455 1 80.25 136 ALA B N 1
ATOM 2565 C CA . ALA B 1 136 ? 7.055 -19.469 -3.695 1 80.25 136 ALA B CA 1
ATOM 2566 C C . ALA B 1 136 ? 7.125 -20.984 -3.723 1 80.25 136 ALA B C 1
ATOM 2568 O O . ALA B 1 136 ? 8.125 -21.578 -3.312 1 80.25 136 ALA B O 1
ATOM 2569 N N . GLY B 1 137 ? 6.008 -21.516 -3.994 1 78.06 137 GLY B N 1
ATOM 2570 C CA . GLY B 1 137 ? 5.965 -22.953 -4.211 1 78.06 137 GLY B CA 1
ATOM 2571 C C . GLY B 1 137 ? 5.598 -23.328 -5.633 1 78.06 137 GLY B C 1
ATOM 2572 O O . GLY B 1 137 ? 5.562 -22.484 -6.52 1 78.06 137 GLY B O 1
ATOM 2573 N N . PHE B 1 138 ? 5.574 -24.766 -5.805 1 76.88 138 PHE B N 1
ATOM 2574 C CA . PHE B 1 138 ? 5.285 -25.281 -7.141 1 76.88 138 PHE B CA 1
ATOM 2575 C C . PHE B 1 138 ? 3.994 -26.078 -7.141 1 76.88 138 PHE B C 1
ATOM 2577 O O . PHE B 1 138 ? 3.74 -26.859 -6.215 1 76.88 138 PHE B O 1
ATOM 2584 N N . LEU B 1 139 ? 3.178 -25.719 -8.062 1 74.19 139 LEU B N 1
ATOM 2585 C CA . LEU B 1 139 ? 1.967 -26.531 -8.195 1 74.19 139 LEU B CA 1
ATOM 2586 C C . LEU B 1 139 ? 2.268 -27.859 -8.867 1 74.19 139 LEU B C 1
ATOM 2588 O O . LEU B 1 139 ? 1.572 -28.859 -8.625 1 74.19 139 LEU B O 1
ATOM 2592 N N . ASP B 1 140 ? 3.285 -27.828 -9.75 1 68.75 140 ASP B N 1
ATOM 2593 C CA . ASP B 1 140 ? 3.701 -29.016 -10.484 1 68.75 140 ASP B CA 1
ATOM 2594 C C . ASP B 1 140 ? 5.105 -29.453 -10.078 1 68.75 140 ASP B C 1
ATOM 2596 O O . ASP B 1 140 ? 6.055 -28.672 -10.156 1 68.75 140 ASP B O 1
ATOM 2600 N N . ARG B 1 141 ? 5.258 -30.672 -9.688 1 67.31 141 ARG B N 1
ATOM 2601 C CA . ARG B 1 141 ? 6.531 -31.219 -9.234 1 67.31 141 ARG B CA 1
ATOM 2602 C C . ARG B 1 141 ? 7.578 -31.156 -10.344 1 67.31 141 ARG B C 1
ATOM 2604 O O . ARG B 1 141 ? 8.773 -31.016 -10.07 1 67.31 141 ARG B O 1
ATOM 2611 N N . SER B 1 142 ? 7.129 -31.234 -11.523 1 65.38 142 SER B N 1
ATOM 2612 C CA . SER B 1 142 ? 8.07 -31.156 -12.641 1 65.38 142 SER B CA 1
ATOM 2613 C C . SER B 1 142 ? 8.766 -29.812 -12.695 1 65.38 142 SER B C 1
ATOM 2615 O O . SER B 1 142 ? 9.977 -29.734 -12.938 1 65.38 142 SER B O 1
ATOM 2617 N N . ASP B 1 143 ? 7.953 -28.812 -12.445 1 69.38 143 ASP B N 1
ATOM 2618 C CA . ASP B 1 143 ? 8.531 -27.484 -12.438 1 69.38 143 ASP B CA 1
ATOM 2619 C C . ASP B 1 143 ? 9.547 -27.328 -11.305 1 69.38 143 ASP B C 1
ATOM 2621 O O . ASP B 1 143 ? 10.578 -26.672 -11.477 1 69.38 143 ASP B O 1
ATOM 2625 N N . GLU B 1 144 ? 9.203 -27.859 -10.211 1 70.69 144 GLU B N 1
ATOM 2626 C CA . GLU B 1 144 ? 10.109 -27.812 -9.062 1 70.69 144 GLU B CA 1
ATOM 2627 C C . GLU B 1 144 ? 11.445 -28.469 -9.391 1 70.69 144 GLU B C 1
ATOM 2629 O O . GLU B 1 144 ? 12.5 -27.938 -9.07 1 70.69 144 GLU B O 1
ATOM 2634 N N . ALA B 1 145 ? 11.391 -29.547 -9.977 1 68.19 145 ALA B N 1
ATOM 2635 C CA . ALA B 1 145 ? 12.594 -30.297 -10.344 1 68.19 145 ALA B CA 1
ATOM 2636 C C . ALA B 1 145 ? 13.453 -29.484 -11.312 1 68.19 145 ALA B C 1
ATOM 2638 O O . ALA B 1 145 ? 14.688 -29.469 -11.195 1 68.19 145 ALA B O 1
ATOM 2639 N N . VAL B 1 146 ? 12.758 -28.875 -12.219 1 68.38 146 VAL B N 1
ATOM 2640 C CA . VAL B 1 146 ? 13.477 -28.094 -13.227 1 68.38 146 VAL B CA 1
ATOM 2641 C C . VAL B 1 146 ? 14.195 -26.922 -12.555 1 68.38 146 VAL B C 1
ATOM 2643 O O . VAL B 1 146 ? 15.367 -26.656 -12.844 1 68.38 146 VAL B O 1
ATOM 2646 N N . VAL B 1 147 ? 13.508 -26.203 -11.633 1 69.19 147 VAL B N 1
ATOM 2647 C CA . VAL B 1 147 ? 14.055 -25.016 -10.992 1 69.19 147 VAL B CA 1
ATOM 2648 C C . VAL B 1 147 ? 15.219 -25.391 -10.086 1 69.19 147 VAL B C 1
ATOM 2650 O O . VAL B 1 147 ? 16.219 -24.672 -10.008 1 69.19 147 VAL B O 1
ATOM 2653 N N . HIS B 1 148 ? 15.125 -26.375 -9.391 1 65.19 148 HIS B N 1
ATOM 2654 C CA . HIS B 1 148 ? 16.141 -26.75 -8.422 1 65.19 148 HIS B CA 1
ATOM 2655 C C . HIS B 1 148 ? 17.234 -27.609 -9.07 1 65.19 148 HIS B C 1
ATOM 2657 O O . HIS B 1 148 ? 18.219 -27.953 -8.43 1 65.19 148 HIS B O 1
ATOM 2663 N N . ALA B 1 149 ? 16.969 -27.984 -10.242 1 58.75 149 ALA B N 1
ATOM 2664 C CA . ALA B 1 149 ? 17.984 -28.75 -10.969 1 58.75 149 ALA B CA 1
ATOM 2665 C C . ALA B 1 149 ? 19.234 -27.906 -11.211 1 58.75 149 ALA B C 1
ATOM 2667 O O . ALA B 1 149 ? 19.141 -26.719 -11.531 1 58.75 149 ALA B O 1
ATOM 2668 N N . ARG B 1 150 ? 20.188 -27.828 -10.219 1 48.53 150 ARG B N 1
ATOM 2669 C CA . ARG B 1 150 ? 21.422 -27.062 -10.32 1 48.53 150 ARG B CA 1
ATOM 2670 C C . ARG B 1 150 ? 21.859 -26.922 -11.773 1 48.53 150 ARG B C 1
ATOM 2672 O O . ARG B 1 150 ? 22.344 -25.859 -12.188 1 48.53 150 ARG B O 1
ATOM 2679 N N . GLY B 1 151 ? 22.75 -27.906 -12.312 1 45.25 151 GLY B N 1
ATOM 2680 C CA . GLY B 1 151 ? 23.594 -27.875 -13.492 1 45.25 151 GLY B CA 1
ATOM 2681 C C . GLY B 1 151 ? 22.812 -27.781 -14.789 1 45.25 151 GLY B C 1
ATOM 2682 O O . GLY B 1 151 ? 21.625 -28.094 -14.828 1 45.25 151 GLY B O 1
ATOM 2683 N N . ALA B 1 152 ? 23.266 -26.891 -15.812 1 44.59 152 ALA B N 1
ATOM 2684 C CA . ALA B 1 152 ? 22.922 -26.844 -17.234 1 44.59 152 ALA B CA 1
ATOM 2685 C C . ALA B 1 152 ? 22.375 -28.188 -17.703 1 44.59 152 ALA B C 1
ATOM 2687 O O . ALA B 1 152 ? 21.312 -28.234 -18.344 1 44.59 152 ALA B O 1
ATOM 2688 N N . ALA B 1 153 ? 23.438 -29.016 -18.172 1 38.53 153 ALA B N 1
ATOM 2689 C CA . ALA B 1 153 ? 23.516 -30.156 -19.062 1 38.53 153 ALA B CA 1
ATOM 2690 C C . ALA B 1 153 ? 22.797 -31.375 -18.469 1 38.53 153 ALA B C 1
ATOM 2692 O O . ALA B 1 153 ? 23.062 -31.766 -17.328 1 38.53 153 ALA B O 1
ATOM 2693 N N . VAL B 1 154 ? 21.469 -31.484 -18.672 1 45.47 154 VAL B N 1
ATOM 2694 C CA . VAL B 1 154 ? 20.984 -32.844 -18.438 1 45.47 154 VAL B CA 1
ATOM 2695 C C . VAL B 1 154 ? 22.156 -33.812 -18.375 1 45.47 154 VAL B C 1
ATOM 2697 O O . VAL B 1 154 ? 22.922 -33.938 -19.328 1 45.47 154 VAL B O 1
ATOM 2700 N N . PRO B 1 155 ? 22.719 -34.031 -17.312 1 43.53 155 PRO B N 1
ATOM 2701 C CA . PRO B 1 155 ? 23.828 -34.969 -17.344 1 43.53 155 PRO B CA 1
ATOM 2702 C C . PRO B 1 155 ? 23.688 -36.062 -18.422 1 43.53 155 PRO B C 1
ATOM 2704 O O . PRO B 1 155 ? 22.562 -36.375 -18.812 1 43.53 155 PRO B O 1
ATOM 2707 N N . ASP B 1 156 ? 24.781 -36.438 -19.094 1 43.72 156 ASP B N 1
ATOM 2708 C CA . ASP B 1 156 ? 24.859 -37.438 -20.172 1 43.72 156 ASP B CA 1
ATOM 2709 C C . ASP B 1 156 ? 23.953 -38.625 -19.891 1 43.72 156 ASP B C 1
ATOM 2711 O O . ASP B 1 156 ? 23.297 -39.125 -20.812 1 43.72 156 ASP B O 1
ATOM 2715 N N . PHE B 1 157 ? 23.828 -38.969 -18.672 1 41.38 157 PHE B N 1
ATOM 2716 C CA . PHE B 1 157 ? 23.047 -40.156 -18.375 1 41.38 157 PHE B CA 1
ATOM 2717 C C . PHE B 1 157 ? 21.547 -39.875 -18.5 1 41.38 157 PHE B C 1
ATOM 2719 O O . PHE B 1 157 ? 20.797 -40.719 -18.984 1 41.38 157 PHE B O 1
ATOM 2726 N N . LEU B 1 158 ? 21.156 -38.719 -18.203 1 48.53 158 LEU B N 1
ATOM 2727 C CA . LEU B 1 158 ? 19.719 -38.438 -18.328 1 48.53 158 LEU B CA 1
ATOM 2728 C C . LEU B 1 158 ? 19.359 -38.156 -19.797 1 48.53 158 LEU B C 1
ATOM 2730 O O . LEU B 1 158 ? 18.281 -38.562 -20.25 1 48.53 158 LEU B O 1
ATOM 2734 N N . ARG B 1 159 ? 20.234 -37.5 -20.531 1 45.41 159 ARG B N 1
ATOM 2735 C CA . ARG B 1 159 ? 20.062 -37.406 -21.969 1 45.41 159 ARG B CA 1
ATOM 2736 C C . ARG B 1 159 ? 19.969 -38.812 -22.594 1 45.41 159 ARG B C 1
ATOM 2738 O O . ARG B 1 159 ? 19.125 -39.062 -23.453 1 45.41 159 ARG B O 1
ATOM 2745 N N . ARG B 1 160 ? 20.922 -39.688 -22.125 1 46.94 160 ARG B N 1
ATOM 2746 C CA . ARG B 1 160 ? 20.906 -41.062 -22.594 1 46.94 160 ARG B CA 1
ATOM 2747 C C . ARG B 1 160 ? 19.625 -41.781 -22.172 1 46.94 160 ARG B C 1
ATOM 2749 O O . ARG B 1 160 ? 19.047 -42.562 -22.938 1 46.94 160 ARG B O 1
ATOM 2756 N N . LEU B 1 161 ? 19.188 -41.469 -21.031 1 47.12 161 LEU B N 1
ATOM 2757 C CA . LEU B 1 161 ? 17.938 -42.062 -20.562 1 47.12 161 LEU B CA 1
ATOM 2758 C C . LEU B 1 161 ? 16.75 -41.531 -21.359 1 47.12 161 LEU B C 1
ATOM 2760 O O . LEU B 1 161 ? 15.859 -42.281 -21.766 1 47.12 161 LEU B O 1
ATOM 2764 N N . PHE B 1 162 ? 16.812 -40.281 -21.672 1 50.94 162 PHE B N 1
ATOM 2765 C CA . PHE B 1 162 ? 15.734 -39.688 -22.453 1 50.94 162 PHE B CA 1
ATOM 2766 C C . PHE B 1 162 ? 15.766 -40.188 -23.891 1 50.94 162 PHE B C 1
ATOM 2768 O O . PHE B 1 162 ? 14.719 -40.438 -24.484 1 50.94 162 PHE B O 1
ATOM 2775 N N . TYR B 1 163 ? 16.969 -40.188 -24.328 1 47.69 163 TYR B N 1
ATOM 2776 C CA . TYR B 1 163 ? 17.125 -40.781 -25.656 1 47.69 163 TYR B CA 1
ATOM 2777 C C . TYR B 1 163 ? 16.641 -42.219 -25.672 1 47.69 163 TYR B C 1
ATOM 2779 O O . TYR B 1 163 ? 15.953 -42.625 -26.609 1 47.69 163 TYR B O 1
ATOM 2787 N N . ALA B 1 164 ? 16.922 -42.938 -24.594 1 46.47 164 ALA B N 1
ATOM 2788 C CA . ALA B 1 164 ? 16.5 -44.312 -24.516 1 46.47 164 ALA B CA 1
ATOM 2789 C C . ALA B 1 164 ? 14.977 -44.438 -24.359 1 46.47 164 ALA B C 1
ATOM 2791 O O . ALA B 1 164 ? 14.344 -45.281 -24.984 1 46.47 164 ALA B O 1
ATOM 2792 N N . ILE B 1 165 ? 14.422 -43.594 -23.719 1 48.25 165 ILE B N 1
ATOM 2793 C CA . ILE B 1 165 ? 12.969 -43.625 -23.531 1 48.25 165 ILE B CA 1
ATOM 2794 C C . ILE B 1 165 ? 12.281 -43.188 -24.828 1 48.25 165 ILE B C 1
ATOM 2796 O O . ILE B 1 165 ? 11.297 -43.812 -25.25 1 48.25 165 ILE B O 1
ATOM 2800 N N . HIS B 1 166 ? 12.766 -42.125 -25.391 1 48.28 166 HIS B N 1
ATOM 2801 C CA . HIS B 1 166 ? 12.242 -41.688 -26.688 1 48.28 166 HIS B CA 1
ATOM 2802 C C . HIS B 1 166 ? 12.375 -42.812 -27.719 1 48.28 166 HIS B C 1
ATOM 2804 O O . HIS B 1 166 ? 11.469 -43.031 -28.516 1 48.28 166 HIS B O 1
ATOM 2810 N N . SER B 1 167 ? 13.492 -43.438 -27.594 1 48.75 167 SER B N 1
ATOM 2811 C CA . SER B 1 167 ? 13.711 -44.531 -28.531 1 48.75 167 SER B CA 1
ATOM 2812 C C . SER B 1 167 ? 12.75 -45.688 -28.234 1 48.75 167 SER B C 1
ATOM 2814 O O . SER B 1 167 ? 12.258 -46.344 -29.172 1 48.75 167 SER B O 1
ATOM 2816 N N . ILE B 1 168 ? 12.477 -45.844 -26.984 1 46.91 168 ILE B N 1
ATOM 2817 C CA . ILE B 1 168 ? 11.555 -46.938 -26.641 1 46.91 168 ILE B CA 1
ATOM 2818 C C . ILE B 1 168 ? 10.133 -46.531 -27.047 1 46.91 168 ILE B C 1
ATOM 2820 O O . ILE B 1 168 ? 9.383 -47.344 -27.594 1 46.91 168 ILE B O 1
ATOM 2824 N N . ARG B 1 169 ? 9.82 -45.312 -26.797 1 46.72 169 ARG B N 1
ATOM 2825 C CA . ARG B 1 169 ? 8.492 -44.844 -27.172 1 46.72 169 ARG B CA 1
ATOM 2826 C C . ARG B 1 169 ? 8.328 -44.812 -28.688 1 46.72 169 ARG B C 1
ATOM 2828 O O . ARG B 1 169 ? 7.281 -45.219 -29.219 1 46.72 169 ARG B O 1
ATOM 2835 N N . ALA B 1 170 ? 9.328 -44.312 -29.25 1 49.5 170 ALA B N 1
ATOM 2836 C CA . ALA B 1 170 ? 9.297 -44.375 -30.703 1 49.5 170 ALA B CA 1
ATOM 2837 C C . ALA B 1 170 ? 9.188 -45.812 -31.188 1 49.5 170 ALA B C 1
ATOM 2839 O O . ALA B 1 170 ? 8.469 -46.094 -32.156 1 49.5 170 ALA B O 1
ATOM 2840 N N . TYR B 1 171 ? 9.844 -46.719 -30.469 1 48.19 171 TYR B N 1
ATOM 2841 C CA . TYR B 1 171 ? 9.797 -48.125 -30.828 1 48.19 171 TYR B CA 1
ATOM 2842 C C . TYR B 1 171 ? 8.43 -48.75 -30.5 1 48.19 171 TYR B C 1
ATOM 2844 O O . TYR B 1 171 ? 7.871 -49.5 -31.312 1 48.19 171 TYR B O 1
ATOM 2852 N N . ARG B 1 172 ? 7.906 -48.281 -29.328 1 46.31 172 ARG B N 1
ATOM 2853 C CA . ARG B 1 172 ? 6.59 -48.812 -28.984 1 46.31 172 ARG B CA 1
ATOM 2854 C C . ARG B 1 172 ? 5.512 -48.281 -29.906 1 46.31 172 ARG B C 1
ATOM 2856 O O . ARG B 1 172 ? 4.578 -48.969 -30.281 1 46.31 172 ARG B O 1
ATOM 2863 N N . ARG B 1 173 ? 5.59 -47.031 -30.156 1 49.97 173 ARG B N 1
ATOM 2864 C CA . ARG B 1 173 ? 4.652 -46.469 -31.125 1 49.97 173 ARG B CA 1
ATOM 2865 C C . ARG B 1 173 ? 4.758 -47.188 -32.469 1 49.97 173 ARG B C 1
ATOM 2867 O O . ARG B 1 173 ? 3.746 -47.469 -33.125 1 49.97 173 ARG B O 1
ATOM 2874 N N . LYS B 1 174 ? 5.922 -47.562 -32.812 1 52.19 174 LYS B N 1
ATOM 2875 C CA . LYS B 1 174 ? 6.098 -48.281 -34.062 1 52.19 174 LYS B CA 1
ATOM 2876 C C . LYS B 1 174 ? 5.527 -49.719 -33.969 1 52.19 174 LYS B C 1
ATOM 2878 O O . LYS B 1 174 ? 4.918 -50.188 -34.906 1 52.19 174 LYS B O 1
ATOM 2883 N N . LEU B 1 175 ? 5.68 -50.281 -32.781 1 49.41 175 LEU B N 1
ATOM 2884 C CA . LEU B 1 175 ? 5.148 -51.625 -32.594 1 49.41 175 LEU B CA 1
ATOM 2885 C C . LEU B 1 175 ? 3.631 -51.594 -32.438 1 49.41 175 LEU B C 1
ATOM 2887 O O . LEU B 1 175 ? 2.941 -52.5 -32.875 1 49.41 175 LEU B O 1
ATOM 2891 N N . GLY B 1 176 ? 3.184 -50.656 -31.594 1 49.53 176 GLY B N 1
ATOM 2892 C CA . GLY B 1 176 ? 1.738 -50.531 -31.469 1 49.53 176 GLY B CA 1
ATOM 2893 C C . GLY B 1 176 ? 1.046 -50.281 -32.781 1 49.53 176 GLY B C 1
ATOM 2894 O O . GLY B 1 176 ? -0.042 -50.812 -33.031 1 49.53 176 GLY B O 1
ATOM 2895 N N . ASP B 1 177 ? 1.591 -49.438 -33.531 1 50.44 177 ASP B N 1
ATOM 2896 C CA . ASP B 1 177 ? 1.024 -49.281 -34.875 1 50.44 177 ASP B CA 1
ATOM 2897 C C . ASP B 1 177 ? 1.129 -50.594 -35.688 1 50.44 177 ASP B C 1
ATOM 2899 O O . ASP B 1 177 ? 0.259 -50.906 -36.5 1 50.44 177 ASP B O 1
ATOM 2903 N N . ALA B 1 178 ? 2.137 -51.438 -35.438 1 48.25 17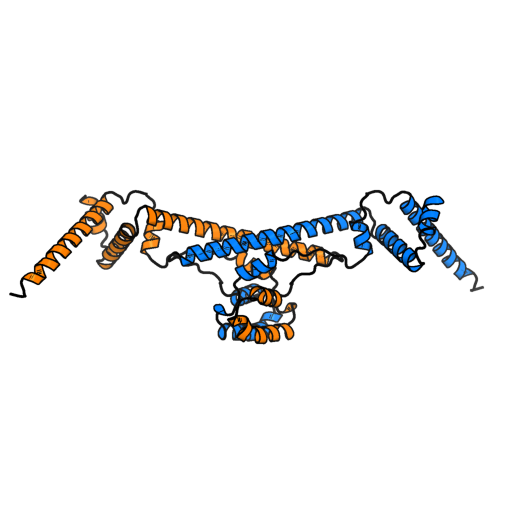8 ALA B N 1
ATOM 2904 C CA . ALA B 1 178 ? 2.295 -52.688 -36.188 1 48.25 178 ALA B CA 1
ATOM 2905 C C . ALA B 1 178 ? 1.33 -53.75 -35.656 1 48.25 178 ALA B C 1
ATOM 2907 O O . ALA B 1 178 ? 0.981 -54.688 -36.375 1 48.25 178 ALA B O 1
ATOM 2908 N N . GLY B 1 179 ? 1.073 -53.594 -34.344 1 43.34 179 GLY B N 1
ATOM 2909 C CA . GLY B 1 179 ? 0.191 -54.625 -33.844 1 43.34 179 GLY B CA 1
ATOM 2910 C C . GLY B 1 179 ? -1.225 -54.531 -34.375 1 43.34 179 GLY B C 1
ATOM 2911 O O . GLY B 1 179 ? -2.037 -55.438 -34.188 1 43.34 179 GLY B O 1
ATOM 2912 N N . HIS B 1 180 ? -1.552 -53.312 -3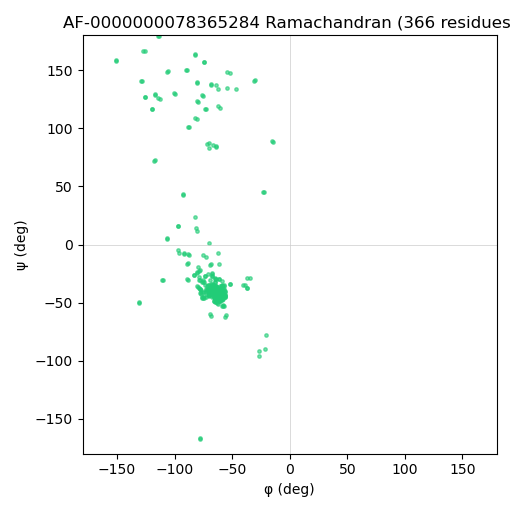4.625 1 44.66 180 HIS B N 1
ATOM 2913 C CA . HIS B 1 180 ? -2.947 -53.281 -35.062 1 44.66 180 HIS B CA 1
ATOM 2914 C C . HIS B 1 180 ? -3.121 -53.844 -36.469 1 44.66 180 HIS B C 1
ATOM 2916 O O . HIS B 1 180 ? -4.246 -53.938 -36.969 1 44.66 180 HIS B O 1
ATOM 2922 N N . SER B 1 181 ? -2.053 -54.062 -37.156 1 41.97 181 SER B N 1
ATOM 2923 C CA . SER B 1 181 ? -2.385 -54.5 -38.5 1 41.97 181 SER B CA 1
ATOM 2924 C C . SER B 1 181 ? -2.771 -56 -38.531 1 41.97 181 SER B C 1
ATOM 2926 O O . SER B 1 181 ? -3.283 -56.5 -39.531 1 41.97 181 SER B O 1
ATOM 2928 N N . PHE B 1 182 ? -2.305 -56.781 -37.5 1 39.97 182 PHE B N 1
ATOM 2929 C CA . PHE B 1 182 ? -2.473 -58.219 -37.781 1 39.97 182 PHE B CA 1
ATOM 2930 C C . PHE B 1 182 ? -3.9 -58.656 -37.5 1 39.97 182 PHE B C 1
ATOM 2932 O O . PHE B 1 182 ? -4.289 -59.781 -37.812 1 39.97 182 PHE B O 1
ATOM 2939 N N . THR B 1 183 ? -4.602 -57.875 -36.594 1 36.69 183 THR B N 1
ATOM 2940 C CA . THR B 1 183 ? -5.789 -58.656 -36.25 1 36.69 183 THR B CA 1
ATOM 2941 C C . THR B 1 183 ? -6.844 -58.531 -37.344 1 36.69 183 THR B C 1
ATOM 2943 O O . THR B 1 183 ? -7.918 -59.125 -37.25 1 36.69 183 THR B O 1
ATOM 2946 N N . ARG B 1 184 ? -6.688 -57.438 -38.188 1 40.12 184 ARG B N 1
ATOM 2947 C CA . ARG B 1 184 ? -7.824 -57.375 -39.094 1 40.12 184 ARG B CA 1
ATOM 2948 C C . ARG B 1 184 ? -7.625 -58.344 -40.281 1 40.12 184 ARG B C 1
ATOM 2950 O O . ARG B 1 184 ? -8.469 -58.438 -41.156 1 40.12 184 ARG B O 1
ATOM 2957 N N . SER B 1 185 ? -6.664 -59.281 -40.188 1 26.08 185 SER B N 1
ATOM 2958 C CA . SER B 1 185 ? -6.922 -60.188 -41.312 1 26.08 185 SER B CA 1
ATOM 2959 C C . SER B 1 185 ? -7.977 -61.219 -40.969 1 26.08 185 SER B C 1
ATOM 2961 O O . SER B 1 185 ? -8.047 -61.688 -39.812 1 26.08 185 SER B O 1
#

pLDDT: mean 72.42, std 21.59, range [25.69, 98.06]

Organism: NCBI:txid1165861

Secondary structure (DSSP, 8-state):
-HHHHHHHHHTT--HHHHHHHHHHHHHHHHS--HHHHHHHHHHHHHHHHHHHHHHHHHHHHHHHHHHHHHHHHHSSEEE----SHHHHHHHHTTT-HHIIIIIHHHHHHHHHHS-GGGS--HHHHHHHHHH--PPEEESSHHHHHHHH--SSS--HHHHHHHHHHHHHHHHHHHHHHHHTTSTT-/-HHHHHHHHHTT--HHHHHHHHHHHHHHHHS--HHHHHHHHHHHHHHHHHHHHHHHHHHHHHHHHHHHHHHHHHSSEEE----SHHHHHHHHTTT-HHIIIIIHHHHHHHHHHS-GGGS--HHHHHHHHHH--PPEEESSHHHHHHHH--SSS--HHHHHHHHHHHHHHHHHHHHHHHHTSSTT-

Sequence (370 aa):
MTPVWNEIARHALTLQQSRNLLEQLFFAGAYGTQVENKRLKDDYAKLSHLNAGIATKAAELARMLTEREDILNRNAFCIERTTHLVDLIDTASGQNGHYHSYLRKPLDALRCQYDGKYWPSLQQILEVAACETPVAGFLDRSDEAVVHARGAAVPDFLRRLFYAIHSIRAYRRKLGDAGHSFTRSMTPVWNEIARHALTLQQSRNLLEQLFFAGAYGTQVENKRLKDDYAKLSHLNAGIATKAAELARMLTEREDILNRNAFCIERTTHLVDLIDTASGQNGHYHSYLRKPLDALRCQYDGKYWPSLQQILEVAACETPVAGFLDRSDEAVVHARGAAVPDFLRRLFYAIHSIRAYRRKLGDAGHSFTRS

Foldseek 3Di:
DPVVCVVVVVVPQDPVNVVVVVVLLCLCVVCVPVVSLVVLLVVQVVVLVVLLVLLVVLLVVLVVVVVVVVVVVVDVDDDDDDWAPLVVVCVVCVPPPCCVVPVNVVSVVVCVVDDRVVDDTSSVVSNVSNPDRDDDDDPDVSSVCSNPVPDSDPPPVSVVVVVVVVVVVVVVVVVVVVVVVPPVD/DPVVCVVVVVVPQDPVNVVVVVVLLCLCVVCVPVVSLVVLLVVQVVVLVVLLVLLVVLLVVLVVVVVVVVVVVVDVDDDDDDWAPLVVVCVVCVVPPCCVVPVNVVSVVVCVVDDRVVDDTSSVVSNVSNPDRDDDDDPDVSSVCSNPVPDSDCPPVSVVVVVVVVVVVVVVVVVVVVVVVPPVD